Protein AF-A0AAW1LQE8-F1 (afdb_monomer_lite)

Organism: Popillia japonica (NCBI:txid7064)

Secondary structure (DSSP, 8-state):
-HHHHHHHHHTTSTTS-----HHHHHHHHHHHSPPPPPPP-TTSPPEEEEEEETTEEEEEEEETTEEEEEEEEEPPTTGGGS-S---------TTHHHHSS-GGGS-HHHHHHHHHHHHHHS-SSSSTT-HHHHHHH---TTHHHHHHHHHHH-HHHHHHS-----PPP-PPPPPSSTTSSEEEEEEEETTEEEEEEEETTT--EEEEEESSS-HHHHS--

Sequence (221 aa):
MSKITAPLRLLTRQDTNWHWVPEHDKALVKLTTAPVLSFFNSTKPIVIETDASKNGLGACLLQDGHPIAFASRSLNSTEQKYAQDTNINTDHKPLESIFKKDLASITPRLQRMRLLYIADTLSRAFLSDQKMRARNIFYWPGLSTDIELFIKKCKTCEKTARKNHKEKLLPHPIPQRPWERLGVDIFTYANISYLVVYDAYSNWLELLRLKDKSAETAIPI

Foldseek 3Di:
DQVLCVVVVQCVDPPDDRDDDVSVVVSVVVVVPDDDADADDPVFDWDKDWDDDLFWIKIFIDTPNGTHDIDIDTDDPVSSPPDPDDPPPPPPPDCPVLVPDQLVPDDLVSNVVVVVVCVVPVDDDPQPVPPPVCVVRHDDVCPSVVSVVVCVPDPSNVVVPPPDPPDPDDDDDQDDDWPPDWDWDWDADPNWIWIWIATSHPRDIDIDTFPDPDPCRVDPD

Structure (mmCIF, N/CA/C/O backbone):
data_AF-A0AAW1LQE8-F1
#
_entry.id   AF-A0AAW1LQE8-F1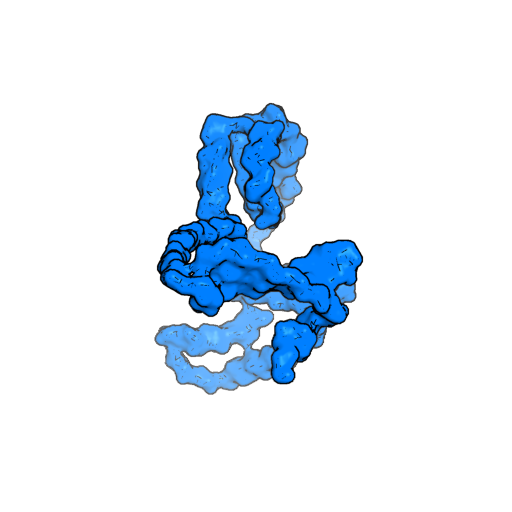
#
loop_
_atom_site.group_PDB
_atom_site.id
_atom_site.type_symbol
_atom_site.label_atom_id
_atom_site.label_alt_id
_atom_site.label_comp_id
_atom_site.label_asym_id
_atom_site.label_entity_id
_atom_site.label_seq_id
_atom_site.pdbx_PDB_ins_code
_atom_site.Cartn_x
_atom_site.Cartn_y
_atom_site.Cartn_z
_atom_site.occupancy
_atom_site.B_iso_or_equiv
_atom_site.auth_seq_id
_atom_site.auth_comp_id
_atom_site.auth_asym_id
_atom_site.auth_atom_id
_atom_site.pdbx_PDB_model_num
ATOM 1 N N . MET A 1 1 ? -33.800 0.934 0.972 1.00 56.38 1 MET A N 1
ATOM 2 C CA . MET A 1 1 ? -33.286 -0.262 0.259 1.00 56.38 1 MET A CA 1
ATOM 3 C C . MET A 1 1 ? -33.484 -1.584 1.005 1.00 56.38 1 MET A C 1
ATOM 5 O O . MET A 1 1 ? -34.105 -2.462 0.424 1.00 56.38 1 MET A O 1
ATOM 9 N N . SER A 1 2 ? -33.071 -1.742 2.275 1.00 59.62 2 SER A N 1
ATOM 10 C CA . SER A 1 2 ? -33.233 -3.008 3.039 1.00 59.62 2 SER A CA 1
ATOM 11 C C . SER A 1 2 ? -34.656 -3.609 2.988 1.00 59.62 2 SER A C 1
ATOM 13 O O . SER A 1 2 ? -34.810 -4.791 2.696 1.00 59.62 2 SER A O 1
ATOM 15 N N . LYS A 1 3 ? -35.712 -2.802 3.179 1.00 67.50 3 LYS A N 1
ATOM 16 C CA . LYS A 1 3 ? -37.113 -3.273 3.089 1.00 67.50 3 LYS A CA 1
ATOM 17 C C . LYS A 1 3 ? -37.528 -3.704 1.671 1.00 67.50 3 LYS A C 1
ATOM 19 O O . LYS A 1 3 ? -38.305 -4.634 1.533 1.00 67.50 3 LYS A O 1
ATOM 24 N N . ILE A 1 4 ? -36.991 -3.056 0.633 1.00 75.25 4 ILE A N 1
ATOM 25 C CA . ILE A 1 4 ? -37.321 -3.331 -0.778 1.00 75.25 4 ILE A CA 1
ATOM 26 C C . ILE A 1 4 ? -36.664 -4.637 -1.236 1.00 75.25 4 ILE A C 1
ATOM 28 O O . ILE A 1 4 ? -37.292 -5.430 -1.919 1.00 75.25 4 ILE A O 1
ATOM 32 N N . THR A 1 5 ? -35.424 -4.900 -0.814 1.00 78.88 5 THR A N 1
ATOM 33 C CA . THR A 1 5 ? -34.686 -6.120 -1.183 1.00 78.88 5 THR A CA 1
ATOM 34 C C . THR A 1 5 ? -34.994 -7.320 -0.285 1.00 78.88 5 THR A C 1
ATOM 36 O O . THR A 1 5 ? -34.455 -8.400 -0.508 1.00 78.88 5 THR A O 1
ATOM 39 N N . ALA A 1 6 ? -35.816 -7.151 0.756 1.00 81.31 6 ALA A N 1
ATOM 40 C CA . ALA A 1 6 ? -36.193 -8.216 1.686 1.00 81.31 6 ALA A CA 1
ATOM 41 C C . ALA A 1 6 ? -36.780 -9.471 1.013 1.00 81.31 6 ALA A C 1
ATOM 43 O O . ALA A 1 6 ? -36.247 -10.545 1.291 1.00 81.31 6 ALA A O 1
ATOM 44 N N . PRO A 1 7 ? -37.780 -9.374 0.113 1.00 82.12 7 PRO A N 1
ATOM 45 C CA . PRO A 1 7 ? -38.341 -10.552 -0.551 1.00 82.12 7 PRO A CA 1
ATOM 46 C C . PRO A 1 7 ? -37.302 -11.287 -1.415 1.00 82.12 7 PRO A C 1
ATOM 48 O O . PRO A 1 7 ? -37.167 -12.501 -1.324 1.00 82.12 7 PRO A O 1
ATOM 51 N N . LEU A 1 8 ? -36.450 -10.560 -2.147 1.00 83.44 8 LEU A N 1
ATOM 52 C CA . LEU A 1 8 ? -35.394 -11.164 -2.975 1.00 83.44 8 LEU A CA 1
ATOM 53 C C . LEU A 1 8 ? -34.331 -11.906 -2.144 1.00 83.44 8 LEU A C 1
ATOM 55 O O . LEU A 1 8 ? -33.823 -12.940 -2.562 1.00 83.44 8 LEU A O 1
ATOM 59 N N . ARG A 1 9 ? -34.011 -11.411 -0.942 1.00 80.75 9 ARG A N 1
ATOM 60 C CA . ARG A 1 9 ? -33.060 -12.063 -0.022 1.00 80.75 9 ARG A CA 1
AT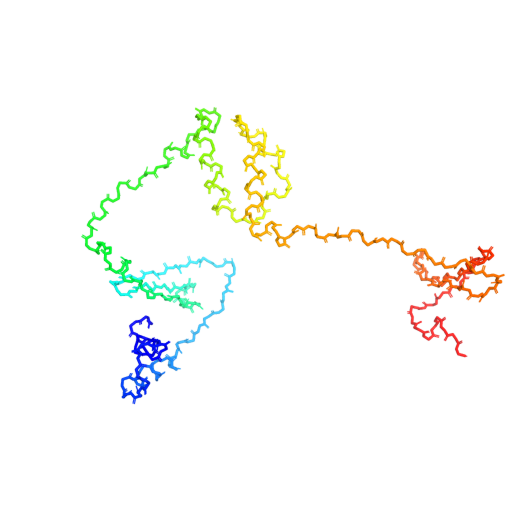OM 61 C C . ARG A 1 9 ? -33.634 -13.304 0.662 1.00 80.75 9 ARG A C 1
ATOM 63 O O . ARG A 1 9 ? -32.869 -14.121 1.170 1.00 80.75 9 ARG A O 1
ATOM 70 N N . LEU A 1 10 ? -34.959 -13.446 0.715 1.00 81.50 10 LEU A N 1
ATOM 71 C CA . LEU A 1 10 ? -35.597 -14.663 1.221 1.00 81.50 10 LEU A CA 1
ATOM 72 C C . LEU A 1 10 ? -35.439 -15.821 0.231 1.00 81.50 10 LEU A C 1
ATOM 74 O O . LEU A 1 10 ? -35.268 -16.952 0.673 1.00 81.50 10 LEU A O 1
ATOM 78 N N . LEU A 1 11 ? -35.395 -15.541 -1.076 1.00 83.88 11 LEU A N 1
ATOM 79 C CA . LEU A 1 11 ? -35.170 -16.547 -2.123 1.00 83.88 11 LEU A CA 1
ATOM 80 C C . LEU A 1 11 ? -33.741 -17.110 -2.156 1.00 83.88 11 LEU A C 1
ATOM 82 O O . LEU A 1 11 ? -33.513 -18.147 -2.767 1.00 83.88 11 LEU A O 1
ATOM 86 N N . THR A 1 12 ? -32.768 -16.440 -1.529 1.00 81.44 12 THR A N 1
ATOM 87 C CA . THR A 1 12 ? -31.365 -16.896 -1.488 1.00 81.44 12 THR A CA 1
ATOM 88 C C . THR A 1 12 ? -31.049 -17.793 -0.291 1.00 81.44 12 THR A C 1
ATOM 90 O O . THR A 1 12 ? -29.891 -18.165 -0.098 1.00 81.44 12 THR A O 1
ATOM 93 N N . ARG A 1 13 ? -32.030 -18.084 0.569 1.00 83.25 13 ARG A N 1
ATOM 94 C CA . ARG A 1 13 ? -31.813 -18.955 1.726 1.00 83.25 13 ARG A CA 1
ATOM 95 C C . ARG A 1 13 ? -31.974 -20.423 1.327 1.00 83.25 13 ARG A C 1
ATOM 97 O O . ARG A 1 13 ? -32.704 -20.745 0.402 1.00 83.25 13 ARG A O 1
ATOM 104 N N . GLN A 1 14 ? -31.262 -21.313 2.015 1.00 76.50 14 GLN A N 1
ATOM 105 C CA . GLN A 1 14 ? -31.309 -22.755 1.732 1.00 76.50 14 GLN A CA 1
ATOM 106 C C . GLN A 1 14 ? -32.590 -23.426 2.256 1.00 76.50 14 GLN A C 1
ATOM 108 O O . GLN A 1 14 ? -32.914 -24.530 1.835 1.00 76.50 14 GLN A O 1
ATOM 113 N N . ASP A 1 15 ? -33.300 -22.773 3.177 1.00 81.69 15 ASP A N 1
ATOM 114 C CA . ASP A 1 15 ? -34.512 -23.257 3.845 1.00 81.69 15 ASP A CA 1
ATOM 115 C C . ASP A 1 15 ? -35.812 -22.846 3.131 1.00 81.69 15 ASP A C 1
ATOM 117 O O . ASP A 1 15 ? -36.902 -23.184 3.593 1.00 81.69 15 ASP A O 1
ATOM 121 N N . THR A 1 16 ? -35.724 -22.123 2.012 1.00 78.75 16 THR A N 1
ATOM 122 C CA . THR A 1 16 ? -36.882 -21.609 1.277 1.00 78.75 16 THR A CA 1
ATOM 123 C C . THR A 1 16 ? -37.037 -22.283 -0.083 1.00 78.75 16 THR A C 1
ATOM 125 O O . THR A 1 16 ? -36.125 -22.309 -0.907 1.00 78.75 16 THR A O 1
ATOM 128 N N . ASN A 1 17 ? -38.242 -22.794 -0.355 1.00 80.62 17 ASN A N 1
ATOM 129 C CA . ASN A 1 17 ? -38.595 -23.257 -1.694 1.00 80.62 17 ASN A CA 1
ATOM 130 C C . ASN A 1 17 ? -38.606 -22.065 -2.652 1.00 80.62 17 ASN A C 1
ATOM 132 O O . ASN A 1 17 ? -39.291 -21.065 -2.412 1.00 80.62 17 ASN A O 1
ATOM 136 N N . TRP A 1 18 ? -37.854 -22.180 -3.743 1.00 83.81 18 TRP A N 1
ATOM 137 C CA . TRP A 1 18 ? -37.759 -21.129 -4.744 1.00 83.81 18 TRP A CA 1
ATOM 138 C C . TRP A 1 18 ? -39.098 -20.987 -5.478 1.00 83.81 18 TRP A C 1
ATOM 140 O O . TRP A 1 18 ? -39.513 -21.878 -6.216 1.00 83.81 18 TRP A O 1
ATOM 150 N N . HIS A 1 19 ? -39.794 -19.875 -5.243 1.00 87.56 19 HIS A N 1
ATOM 151 C CA . HIS A 1 19 ? -41.068 -19.560 -5.882 1.00 87.56 19 HIS A CA 1
ATOM 152 C C . HIS A 1 19 ? -41.146 -18.053 -6.148 1.00 87.56 19 HIS A C 1
ATOM 154 O O . HIS A 1 19 ? -41.009 -17.226 -5.244 1.00 87.56 19 HIS A O 1
ATOM 160 N N . TRP A 1 20 ? -41.344 -17.674 -7.408 1.00 86.88 20 TRP A N 1
ATOM 161 C CA . TRP A 1 20 ? -41.372 -16.270 -7.804 1.00 86.88 20 TRP A CA 1
ATOM 162 C C . TRP A 1 20 ? -42.797 -15.708 -7.726 1.00 86.88 20 TRP A C 1
ATOM 164 O O . TRP A 1 20 ? -43.621 -15.963 -8.599 1.00 86.88 20 TRP A O 1
ATOM 174 N N . VAL A 1 21 ? -43.105 -14.959 -6.662 1.00 90.50 21 VAL A N 1
ATOM 175 C CA . VAL A 1 21 ? -44.377 -14.218 -6.516 1.00 90.50 21 VAL A CA 1
ATOM 176 C C . VAL A 1 21 ? -44.315 -12.778 -7.062 1.00 90.50 21 VAL A C 1
ATOM 178 O O . VAL A 1 21 ? -43.226 -12.202 -7.097 1.00 90.50 21 VAL A O 1
ATOM 181 N N . PRO A 1 22 ? -45.465 -12.141 -7.381 1.00 89.12 22 PRO A N 1
ATOM 182 C CA . PRO A 1 22 ? -45.526 -10.769 -7.914 1.00 89.12 22 PRO A CA 1
ATOM 183 C C . PRO A 1 22 ? -44.880 -9.682 -7.033 1.00 89.12 22 PRO A C 1
ATOM 185 O O . PRO A 1 22 ? -44.527 -8.602 -7.510 1.00 89.12 22 PRO A O 1
ATOM 188 N N . GLU A 1 23 ? -44.697 -9.938 -5.733 1.00 85.19 23 GLU A N 1
ATOM 189 C CA . GLU A 1 23 ? -43.967 -9.024 -4.844 1.00 85.19 23 GLU A CA 1
ATOM 190 C C . GLU A 1 23 ? -42.484 -8.887 -5.224 1.00 85.19 23 GLU A C 1
ATOM 192 O O . GLU A 1 23 ? -41.900 -7.812 -5.046 1.00 85.19 23 GLU A O 1
ATOM 197 N N . HIS A 1 24 ? -41.882 -9.940 -5.789 1.00 86.56 24 HIS A N 1
ATOM 198 C CA . HIS A 1 24 ? -40.501 -9.919 -6.269 1.00 86.56 24 HIS A CA 1
ATOM 199 C C . HIS A 1 24 ? -40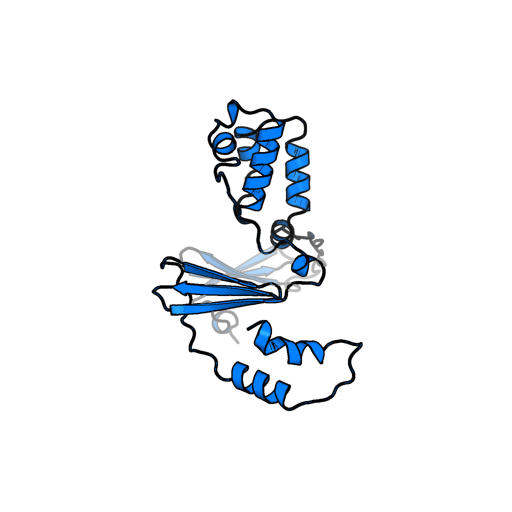.351 -9.029 -7.503 1.00 86.56 24 HIS A C 1
ATOM 201 O O . HIS A 1 24 ? -39.406 -8.242 -7.556 1.00 86.56 24 HIS A O 1
ATOM 207 N N . ASP A 1 25 ? -41.312 -9.062 -8.433 1.00 84.00 25 ASP A N 1
ATOM 208 C CA . ASP A 1 25 ? -41.320 -8.177 -9.606 1.00 84.00 25 ASP A CA 1
ATOM 209 C C . ASP A 1 25 ? -41.395 -6.710 -9.183 1.00 84.00 25 ASP A C 1
ATOM 211 O O . ASP A 1 25 ? -40.616 -5.868 -9.633 1.00 84.00 25 ASP A O 1
ATOM 215 N N . LYS A 1 26 ? -42.269 -6.402 -8.220 1.00 84.75 26 LYS A N 1
ATOM 216 C CA . LYS A 1 26 ? -42.402 -5.049 -7.665 1.00 84.75 26 LYS A CA 1
ATOM 217 C C . LYS A 1 26 ? -41.118 -4.569 -6.980 1.00 84.75 26 LYS A C 1
ATOM 219 O O . LYS A 1 26 ? -40.795 -3.380 -7.044 1.00 84.75 26 LYS A O 1
ATOM 224 N N . ALA A 1 27 ? -40.396 -5.466 -6.308 1.00 80.75 27 ALA A N 1
ATOM 225 C CA . ALA A 1 27 ? -39.105 -5.163 -5.697 1.00 80.75 27 ALA A CA 1
ATOM 226 C C . ALA A 1 27 ? -38.008 -4.929 -6.749 1.00 80.75 27 ALA A C 1
ATOM 228 O O . ALA A 1 27 ? -37.218 -3.995 -6.603 1.00 80.75 27 ALA A O 1
ATOM 229 N N . LEU A 1 28 ? -37.987 -5.737 -7.812 1.00 80.50 28 LEU A N 1
ATOM 230 C CA . LEU A 1 28 ? -37.002 -5.671 -8.891 1.00 80.50 28 LEU A CA 1
ATOM 231 C C . LEU A 1 28 ? -37.159 -4.394 -9.726 1.00 80.50 28 LEU A C 1
ATOM 233 O O . LEU A 1 28 ? -36.182 -3.679 -9.937 1.00 80.50 28 LEU A O 1
ATOM 237 N N . VAL A 1 29 ? -38.389 -4.026 -10.093 1.00 81.25 29 VAL A N 1
ATOM 238 C CA . VAL A 1 29 ? -38.665 -2.776 -10.827 1.00 81.25 29 VAL A CA 1
ATOM 239 C C . VAL A 1 29 ? -38.208 -1.546 -10.031 1.00 81.25 29 VAL A C 1
ATOM 241 O O . VAL A 1 29 ? -37.582 -0.636 -10.574 1.00 81.25 29 VAL A O 1
ATOM 244 N N . LYS A 1 30 ? -38.427 -1.532 -8.711 1.00 77.06 30 LYS A N 1
ATOM 245 C CA . LYS A 1 30 ? -37.956 -0.437 -7.843 1.00 77.06 30 LYS A CA 1
ATOM 246 C C . LYS A 1 30 ? -36.432 -0.355 -7.716 1.00 77.06 30 LYS A C 1
ATOM 248 O O . LYS A 1 30 ? -35.921 0.714 -7.398 1.00 77.06 30 LYS A O 1
ATOM 253 N N . LEU A 1 31 ? -35.712 -1.458 -7.927 1.00 71.81 31 LEU A N 1
ATOM 254 C CA . LEU A 1 31 ? -34.245 -1.465 -7.966 1.00 71.81 31 LEU A CA 1
ATOM 255 C C . LEU A 1 31 ? -33.710 -0.889 -9.279 1.00 71.81 31 LEU A C 1
ATOM 257 O O . LEU A 1 31 ? -32.649 -0.271 -9.273 1.00 71.81 31 LEU A O 1
ATOM 261 N N . THR A 1 32 ? -34.443 -1.062 -10.381 1.00 71.62 32 THR A N 1
ATOM 262 C CA . THR A 1 32 ? -34.038 -0.551 -11.699 1.00 71.62 32 THR A CA 1
ATOM 263 C C . THR A 1 32 ? -34.227 0.960 -11.859 1.00 71.62 32 THR A C 1
ATOM 265 O O . THR A 1 32 ? -33.512 1.583 -12.636 1.00 71.62 32 THR A O 1
ATOM 268 N N . THR A 1 33 ? -35.120 1.585 -11.087 1.00 68.50 33 THR A N 1
ATOM 269 C CA . THR A 1 33 ? -35.334 3.044 -11.072 1.00 68.50 33 THR A CA 1
ATOM 270 C C . THR A 1 33 ? -34.406 3.742 -10.071 1.00 68.50 33 THR A C 1
ATOM 272 O O . THR A 1 33 ? -34.869 4.339 -9.096 1.00 68.50 33 THR A O 1
ATOM 275 N N . ALA A 1 34 ? -33.091 3.616 -10.252 1.00 67.62 34 ALA A N 1
ATOM 276 C CA . ALA A 1 34 ? -32.112 4.272 -9.386 1.00 67.62 34 ALA A CA 1
ATOM 277 C C . ALA A 1 34 ? -31.907 5.750 -9.790 1.00 67.62 34 ALA A C 1
ATOM 279 O O . ALA A 1 34 ? -31.819 6.042 -10.984 1.00 67.62 34 ALA A O 1
ATOM 280 N N . PRO A 1 35 ? -31.817 6.692 -8.831 1.00 70.12 35 PRO A N 1
ATOM 281 C CA . PRO A 1 35 ? -31.470 8.079 -9.128 1.00 70.12 35 PRO A CA 1
ATOM 282 C C . PRO A 1 35 ? -30.019 8.188 -9.619 1.00 70.12 35 PRO A C 1
ATOM 284 O O . PRO A 1 35 ? -29.168 7.367 -9.271 1.00 70.12 35 PRO A O 1
ATOM 287 N N . VAL A 1 36 ? -29.731 9.224 -10.410 1.00 73.69 36 VAL A N 1
ATOM 288 C CA . VAL A 1 36 ? -28.377 9.496 -10.911 1.00 73.69 36 VAL A CA 1
ATOM 289 C C . VAL A 1 36 ? -27.473 9.891 -9.741 1.00 73.69 36 VAL A C 1
ATOM 291 O O . VAL A 1 36 ? -27.767 10.844 -9.021 1.00 73.69 36 VAL A O 1
ATOM 294 N N . LEU A 1 37 ? -26.382 9.147 -9.556 1.00 83.12 37 LEU A N 1
ATOM 295 C CA . LEU A 1 37 ? -25.357 9.435 -8.554 1.00 83.12 37 LEU A CA 1
ATOM 296 C C . LEU A 1 37 ? -24.331 10.428 -9.106 1.00 83.12 37 LEU A C 1
ATOM 298 O O . LEU A 1 37 ? -23.971 10.368 -10.283 1.00 83.12 37 LEU A O 1
ATOM 302 N N . SER A 1 38 ? -23.832 11.315 -8.248 1.00 81.12 38 SER A N 1
ATOM 303 C CA . SER A 1 38 ? -22.714 12.206 -8.571 1.00 81.12 38 SER A CA 1
ATOM 304 C C . SER A 1 38 ? -21.361 11.566 -8.230 1.00 81.12 38 SER A C 1
ATOM 306 O O . SER A 1 38 ? -21.258 10.679 -7.382 1.00 81.12 38 SER A O 1
ATOM 308 N N . PHE A 1 39 ? -20.292 12.006 -8.903 1.00 85.94 39 PHE A N 1
ATOM 309 C CA . PHE A 1 39 ? -18.936 11.536 -8.615 1.00 85.94 39 PHE A CA 1
ATOM 310 C C . PHE A 1 39 ? -18.399 12.129 -7.309 1.00 85.94 39 PHE A C 1
ATOM 312 O O . PHE A 1 39 ? -18.574 13.315 -7.028 1.00 85.94 39 PHE A O 1
ATOM 319 N N . PHE A 1 40 ? -17.686 11.304 -6.543 1.00 87.25 40 PHE A N 1
ATOM 320 C CA . PHE A 1 40 ? -17.015 11.723 -5.318 1.00 87.25 40 PHE A CA 1
ATOM 321 C C . PHE A 1 40 ? -15.872 12.704 -5.608 1.00 87.25 40 PHE A C 1
ATOM 323 O O . PHE A 1 40 ? -15.011 12.429 -6.444 1.00 87.25 40 PHE A O 1
ATOM 330 N N . ASN A 1 41 ? -15.821 13.813 -4.867 1.00 83.00 41 ASN A N 1
ATOM 331 C CA . ASN A 1 41 ? -14.738 14.789 -4.945 1.00 83.00 41 ASN A CA 1
ATOM 332 C C . ASN A 1 41 ? -14.059 14.968 -3.579 1.00 83.00 41 ASN A C 1
ATOM 334 O O . ASN A 1 41 ? -14.695 15.373 -2.610 1.00 83.00 41 ASN A O 1
ATOM 338 N N . SER A 1 42 ? -12.751 14.720 -3.499 1.00 85.31 42 SER A N 1
ATOM 339 C CA . SER A 1 42 ? -11.990 14.778 -2.245 1.00 85.31 42 SER A CA 1
ATOM 340 C C . SER A 1 42 ? -11.839 16.179 -1.647 1.00 85.31 42 SER A C 1
ATOM 342 O O . SER A 1 42 ? -11.456 16.289 -0.486 1.00 85.31 42 SER A O 1
ATOM 344 N N . THR A 1 43 ? -12.090 17.247 -2.410 1.00 87.12 43 THR A N 1
ATOM 345 C CA . THR A 1 43 ? -11.951 18.631 -1.919 1.00 87.12 43 THR A CA 1
ATOM 346 C C . THR A 1 43 ? -13.221 19.183 -1.279 1.00 87.12 43 THR A C 1
ATOM 348 O O . THR A 1 43 ? -13.171 20.228 -0.634 1.00 87.12 43 THR A O 1
ATOM 351 N N . LYS A 1 44 ? -14.358 18.500 -1.443 1.00 83.12 44 LYS A N 1
ATOM 352 C CA . LYS A 1 44 ? -15.664 18.971 -0.973 1.00 83.12 44 LYS A CA 1
ATOM 353 C C . LYS A 1 44 ? -16.038 18.355 0.379 1.00 83.12 44 LYS A C 1
ATOM 355 O O . LYS A 1 44 ? -15.715 17.189 0.624 1.00 83.12 44 LYS A O 1
ATOM 360 N N . PRO A 1 45 ? -16.748 19.096 1.250 1.00 81.81 45 PRO A N 1
ATOM 361 C CA . PRO A 1 45 ? -17.211 18.568 2.527 1.00 81.81 45 PRO A CA 1
ATOM 362 C C . PRO A 1 45 ? -18.181 17.405 2.312 1.00 81.81 45 PRO A C 1
ATOM 364 O O . PRO A 1 45 ? -18.975 17.399 1.374 1.00 81.81 45 PRO A O 1
ATOM 367 N N . ILE A 1 46 ? -18.099 16.414 3.194 1.00 87.88 46 ILE A N 1
ATOM 368 C CA . ILE A 1 46 ? -18.901 15.194 3.141 1.00 87.88 46 ILE A CA 1
ATOM 369 C C . ILE A 1 46 ? -20.037 15.302 4.158 1.00 87.88 46 ILE A C 1
ATOM 371 O O . ILE A 1 46 ? -19.784 15.564 5.333 1.00 87.88 46 ILE A O 1
ATOM 375 N N . VAL A 1 47 ? -21.268 15.038 3.721 1.00 86.62 47 VAL A N 1
ATOM 376 C CA . VAL A 1 47 ? -22.442 14.908 4.592 1.00 86.62 47 VAL A CA 1
ATOM 377 C C . VAL A 1 47 ? -22.912 13.457 4.555 1.00 86.62 47 VAL A C 1
ATOM 379 O O . VAL A 1 47 ? -23.040 12.868 3.484 1.00 86.62 47 VAL A O 1
ATOM 382 N N . ILE A 1 48 ? -23.143 12.857 5.722 1.00 87.62 48 ILE A N 1
ATOM 383 C CA . ILE A 1 48 ? -23.681 11.498 5.831 1.00 87.62 48 ILE A CA 1
ATOM 384 C C . ILE A 1 48 ? -25.010 11.580 6.568 1.00 87.62 48 ILE A C 1
ATOM 386 O O . ILE A 1 48 ? -25.046 11.928 7.745 1.00 87.62 48 ILE A O 1
ATOM 390 N N . GLU A 1 49 ? -26.087 11.224 5.880 1.00 87.81 49 GLU A N 1
ATOM 391 C CA . GLU A 1 49 ? -27.410 11.079 6.480 1.00 87.81 49 GLU A CA 1
ATOM 392 C C . GLU A 1 49 ? -27.650 9.607 6.785 1.00 87.81 49 GLU A C 1
ATOM 394 O O . GLU A 1 49 ? -27.537 8.760 5.899 1.00 87.81 49 GLU A O 1
ATOM 399 N N . THR A 1 50 ? -27.965 9.281 8.036 1.00 84.38 50 THR A N 1
ATOM 400 C CA . THR A 1 50 ? -28.218 7.899 8.456 1.00 84.38 50 THR A CA 1
ATOM 401 C C . THR A 1 50 ? -29.632 7.748 8.984 1.00 84.38 50 THR A C 1
ATOM 403 O O . THR A 1 50 ? -30.059 8.537 9.821 1.00 84.38 50 THR A O 1
ATOM 406 N N . ASP A 1 51 ? -30.314 6.693 8.549 1.00 83.19 51 ASP A N 1
ATOM 407 C CA . ASP A 1 51 ? -31.605 6.262 9.082 1.00 83.19 51 ASP A CA 1
ATOM 408 C C . ASP A 1 51 ? -31.485 4.831 9.622 1.00 83.19 51 ASP A C 1
ATOM 410 O O . ASP A 1 51 ? -30.826 3.967 9.031 1.00 83.19 51 ASP A O 1
ATOM 414 N N . ALA A 1 52 ? -32.120 4.569 10.757 1.00 79.94 52 ALA A N 1
ATOM 415 C CA . ALA A 1 52 ? -32.107 3.276 11.416 1.00 79.94 52 ALA A CA 1
ATOM 416 C C . ALA A 1 52 ? -33.537 2.832 11.712 1.00 79.94 52 ALA A C 1
ATOM 418 O O . ALA A 1 52 ? -34.356 3.568 12.247 1.00 79.94 52 ALA A O 1
ATOM 419 N N . SER A 1 53 ? -33.824 1.577 11.391 1.00 82.69 53 SER A N 1
ATOM 420 C CA . SER A 1 53 ? -35.084 0.928 11.725 1.00 82.69 53 SER A CA 1
ATOM 421 C C . SER A 1 53 ? -34.811 -0.405 12.400 1.00 82.69 53 SER A C 1
ATOM 423 O O . SER A 1 53 ? -33.753 -1.007 12.192 1.00 82.69 53 SER A O 1
ATOM 425 N N . LYS A 1 54 ? -35.824 -0.941 13.088 1.00 78.44 54 LYS A N 1
ATOM 426 C CA . LYS A 1 54 ? -35.778 -2.272 13.710 1.00 78.44 54 LYS A CA 1
ATOM 427 C C . LYS A 1 54 ? -35.228 -3.364 12.787 1.00 78.44 54 LYS A C 1
ATOM 429 O O . LYS A 1 54 ? -34.604 -4.297 13.263 1.00 78.44 54 LYS A O 1
ATOM 434 N N . ASN A 1 55 ? -35.427 -3.243 11.473 1.00 77.44 55 ASN A N 1
ATOM 435 C CA . ASN A 1 55 ? -35.086 -4.284 10.501 1.00 77.44 55 ASN A CA 1
ATOM 436 C C . ASN A 1 55 ? -33.809 -3.979 9.695 1.00 77.44 55 ASN A C 1
ATOM 438 O O . ASN A 1 55 ? -33.357 -4.809 8.900 1.00 77.44 55 ASN A O 1
ATOM 442 N N . GLY A 1 56 ? -33.231 -2.785 9.818 1.00 82.00 56 GLY A N 1
ATOM 443 C CA . GLY A 1 56 ? -32.128 -2.385 8.954 1.00 82.00 56 GLY A CA 1
ATOM 444 C C . GLY A 1 56 ? -31.677 -0.948 9.127 1.00 82.00 56 GLY A C 1
ATOM 445 O O . GLY A 1 56 ? -32.456 -0.083 9.516 1.00 82.00 56 GLY A O 1
ATOM 446 N N . LEU A 1 57 ? -30.424 -0.729 8.749 1.00 85.88 57 LEU A N 1
ATOM 447 C CA . LEU A 1 57 ? -29.736 0.551 8.705 1.00 85.88 57 LEU A CA 1
ATOM 448 C C . LEU A 1 57 ? -29.638 1.029 7.253 1.00 85.88 57 LEU A C 1
ATOM 450 O O . LEU A 1 57 ? -29.446 0.227 6.328 1.00 85.88 57 LEU A O 1
ATOM 454 N N . GLY A 1 58 ? -29.744 2.333 7.060 1.00 83.62 58 GLY A N 1
ATOM 455 C CA . GLY A 1 58 ? -29.509 3.031 5.807 1.00 83.62 58 GLY A CA 1
ATOM 456 C C . GLY A 1 58 ? -28.586 4.220 6.037 1.00 83.62 58 GLY A C 1
ATOM 457 O O . GLY A 1 58 ? -28.635 4.862 7.080 1.00 83.62 58 GLY A O 1
ATOM 458 N N . ALA A 1 59 ? -27.740 4.506 5.059 1.00 86.12 59 ALA A N 1
ATOM 459 C CA . ALA A 1 59 ? -26.946 5.717 5.014 1.00 86.12 59 ALA A CA 1
ATOM 460 C C . ALA A 1 59 ? -26.902 6.255 3.582 1.00 86.12 59 ALA A C 1
ATOM 462 O O . ALA A 1 59 ? -26.816 5.485 2.621 1.00 86.12 59 ALA A O 1
ATOM 463 N N . CYS A 1 60 ? -26.948 7.572 3.451 1.00 85.56 60 CYS A N 1
ATOM 464 C CA . CYS A 1 60 ? -26.751 8.295 2.211 1.00 85.56 60 CYS A CA 1
ATOM 465 C C . CYS A 1 60 ? -25.533 9.204 2.366 1.00 85.56 60 CYS A C 1
ATOM 467 O O . CYS A 1 60 ? -25.455 9.999 3.300 1.00 85.56 60 CYS A O 1
ATOM 469 N N . LEU A 1 61 ? -24.573 9.058 1.459 1.00 87.69 61 LEU A N 1
ATOM 470 C CA . LEU A 1 61 ? -23.422 9.936 1.328 1.00 87.69 61 LEU A CA 1
ATOM 471 C C . LEU A 1 61 ? -23.789 11.066 0.369 1.00 87.69 61 LEU A C 1
ATOM 473 O O . LEU A 1 61 ? -24.058 10.792 -0.801 1.00 87.69 61 LEU A O 1
ATOM 477 N N . LEU A 1 62 ? -23.760 12.308 0.844 1.00 85.38 62 LEU A N 1
ATOM 478 C CA . LEU A 1 62 ? -24.047 13.498 0.052 1.00 85.38 62 LEU A CA 1
ATOM 479 C C . LEU A 1 62 ? -22.830 14.432 -0.026 1.00 85.38 62 LEU A C 1
ATOM 481 O O . LEU A 1 62 ? -22.093 14.600 0.948 1.00 85.38 62 LEU A O 1
ATOM 485 N N . GLN A 1 63 ? -22.652 15.086 -1.175 1.00 89.25 63 GLN A N 1
ATOM 486 C CA . GLN A 1 63 ? -21.840 16.304 -1.312 1.00 89.25 63 GLN A CA 1
ATOM 487 C C . GLN A 1 63 ? -22.667 17.360 -2.041 1.00 89.25 63 GLN A C 1
ATOM 489 O O . GLN A 1 63 ? -23.340 17.044 -3.020 1.00 89.25 63 GLN A O 1
ATOM 494 N N . ASP A 1 64 ? -22.641 18.604 -1.555 1.00 86.50 64 ASP A N 1
ATOM 495 C CA . ASP A 1 64 ? -23.431 19.725 -2.093 1.00 86.50 64 ASP A CA 1
ATOM 496 C C . ASP A 1 64 ? -24.924 19.381 -2.289 1.00 86.50 64 ASP A C 1
ATOM 498 O O . ASP A 1 64 ? -25.532 19.718 -3.304 1.00 86.50 64 ASP A O 1
ATOM 502 N N . GLY A 1 65 ? -25.502 18.623 -1.351 1.00 83.00 65 GLY A N 1
ATOM 503 C CA . GLY A 1 65 ? -26.899 18.175 -1.408 1.00 83.00 65 GLY A CA 1
ATOM 504 C C . GLY A 1 65 ? -27.199 17.067 -2.428 1.00 83.00 65 GLY A C 1
ATOM 505 O O . GLY A 1 65 ? -28.355 16.678 -2.562 1.00 83.00 65 GLY A O 1
ATOM 506 N N . HIS A 1 66 ? -26.190 16.531 -3.125 1.00 85.19 66 HIS A N 1
ATOM 507 C CA . HIS A 1 66 ? -26.358 15.473 -4.125 1.00 85.19 66 HIS A CA 1
ATOM 508 C C . HIS A 1 66 ? -25.867 14.112 -3.610 1.00 85.19 66 HIS A C 1
ATOM 510 O O . HIS A 1 66 ? -24.770 14.042 -3.047 1.00 85.19 66 HIS A O 1
ATOM 516 N N . PRO A 1 67 ? -26.625 13.020 -3.828 1.00 86.06 67 PRO A N 1
ATOM 517 C CA . PRO A 1 67 ? -26.243 11.685 -3.385 1.00 86.06 67 PRO A CA 1
ATOM 518 C C . PRO A 1 67 ? -25.124 11.096 -4.256 1.00 86.06 67 PRO A C 1
ATOM 520 O O . PRO A 1 67 ? -25.248 10.974 -5.474 1.00 86.06 67 PRO A O 1
ATOM 523 N N . ILE A 1 68 ? -24.047 10.669 -3.605 1.00 87.38 68 ILE A N 1
ATOM 524 C CA . ILE A 1 68 ? -22.893 10.005 -4.229 1.00 87.38 68 ILE A CA 1
ATOM 525 C C . ILE A 1 68 ? -22.985 8.499 -4.065 1.00 87.38 68 ILE A C 1
ATOM 527 O O . ILE A 1 68 ? -22.658 7.738 -4.971 1.00 87.38 68 ILE A O 1
ATOM 531 N N . ALA A 1 69 ? -23.404 8.052 -2.883 1.00 85.56 69 ALA A N 1
ATOM 532 C CA . ALA A 1 69 ? -23.499 6.638 -2.577 1.00 85.56 69 ALA A CA 1
ATOM 533 C C . ALA A 1 69 ? -24.586 6.377 -1.541 1.00 85.56 69 ALA A C 1
ATOM 535 O O . ALA A 1 69 ? -24.752 7.125 -0.580 1.00 85.56 69 ALA A O 1
ATOM 536 N N . PHE A 1 70 ? -25.274 5.253 -1.702 1.00 84.12 70 PHE A N 1
ATOM 537 C CA . PHE A 1 70 ? -26.178 4.720 -0.695 1.00 84.12 70 PHE A CA 1
ATOM 538 C C . PHE A 1 70 ? -25.566 3.457 -0.099 1.00 84.12 70 PHE A C 1
ATOM 540 O O . PHE A 1 70 ? -25.145 2.556 -0.824 1.00 84.12 70 PHE A O 1
ATOM 547 N N . ALA A 1 71 ? -25.565 3.360 1.223 1.00 81.75 71 ALA A N 1
ATOM 548 C CA . ALA A 1 71 ? -25.249 2.137 1.939 1.00 81.75 71 ALA A CA 1
ATOM 549 C C . ALA A 1 71 ? -26.500 1.667 2.680 1.00 81.75 71 ALA A C 1
ATOM 551 O O . ALA A 1 71 ? -27.238 2.455 3.263 1.00 81.75 71 ALA A O 1
ATOM 552 N N . SER A 1 72 ? -26.777 0.367 2.666 1.00 85.19 72 SER A N 1
ATOM 553 C CA . SER A 1 72 ? -27.838 -0.181 3.508 1.00 85.19 72 SER A CA 1
ATOM 554 C C . SER A 1 72 ? -27.495 -1.587 3.955 1.00 85.19 72 SER A C 1
ATOM 556 O O . SER A 1 72 ? -26.921 -2.359 3.187 1.00 85.19 72 SER A O 1
ATOM 558 N N . ARG A 1 73 ? -27.851 -1.918 5.195 1.00 84.38 73 ARG A N 1
ATOM 559 C CA . ARG A 1 73 ? -27.606 -3.232 5.787 1.00 84.38 73 ARG A CA 1
ATOM 560 C C . ARG A 1 73 ? -28.839 -3.687 6.549 1.00 84.38 73 ARG A C 1
ATOM 562 O O . ARG A 1 73 ? -29.406 -2.927 7.327 1.00 84.38 73 ARG A O 1
ATOM 569 N N . SER A 1 74 ? -29.263 -4.927 6.344 1.00 84.31 74 SER A N 1
ATOM 570 C CA . SER A 1 74 ? -30.284 -5.529 7.204 1.00 84.31 74 SER A CA 1
ATOM 571 C C . SER A 1 74 ? -29.661 -5.967 8.523 1.00 84.31 74 SER A C 1
ATOM 573 O O . SER A 1 74 ? -28.551 -6.498 8.530 1.00 84.31 74 SER A O 1
ATOM 575 N N . LEU A 1 75 ? -30.375 -5.740 9.622 1.00 82.31 75 LEU A N 1
ATOM 576 C CA . LEU A 1 75 ? -29.934 -6.176 10.944 1.00 82.31 75 LEU A CA 1
ATOM 577 C C . LEU A 1 75 ? -30.146 -7.684 11.104 1.00 82.31 75 LEU A C 1
ATOM 579 O O . LEU A 1 75 ? -31.130 -8.235 10.596 1.00 82.31 75 LEU A O 1
ATOM 583 N N . ASN A 1 76 ? -29.238 -8.353 11.811 1.00 80.62 76 ASN A N 1
ATOM 584 C CA . ASN A 1 76 ? -29.383 -9.773 12.141 1.00 80.62 76 ASN A CA 1
ATOM 585 C C . ASN A 1 76 ? -30.391 -9.993 13.291 1.00 80.62 76 ASN A C 1
ATOM 587 O O . ASN A 1 76 ? -30.772 -9.055 13.986 1.00 80.62 76 ASN A O 1
ATOM 591 N N . SER A 1 77 ? -30.824 -11.236 13.523 1.00 79.69 77 SER A N 1
ATOM 592 C CA . SER A 1 77 ? -31.833 -11.570 14.548 1.00 79.69 77 SER A CA 1
ATOM 593 C C . SER A 1 77 ? -31.453 -11.161 15.975 1.00 79.69 77 SER A C 1
ATOM 595 O O . SER A 1 77 ? -32.334 -11.030 16.822 1.00 79.69 77 SER A O 1
ATOM 597 N N . THR A 1 78 ? -30.162 -10.990 16.258 1.00 80.69 78 THR A N 1
ATOM 598 C CA . THR A 1 78 ? -29.653 -10.526 17.553 1.00 80.69 78 THR A CA 1
ATOM 599 C C . THR A 1 78 ? -29.703 -9.000 17.639 1.00 80.69 78 THR A C 1
ATOM 601 O O . THR A 1 78 ? -30.216 -8.465 18.613 1.00 80.69 78 THR A O 1
ATOM 604 N N . GLU A 1 79 ? -29.254 -8.300 16.597 1.00 77.00 79 GLU A N 1
ATOM 605 C CA . GLU A 1 79 ? -29.278 -6.836 16.485 1.00 77.00 79 GLU A CA 1
ATOM 606 C C . GLU A 1 79 ? -30.712 -6.280 16.468 1.00 77.00 79 GLU A C 1
ATOM 608 O O . GLU A 1 79 ? -30.979 -5.235 17.050 1.00 77.00 79 GLU A O 1
ATOM 613 N N 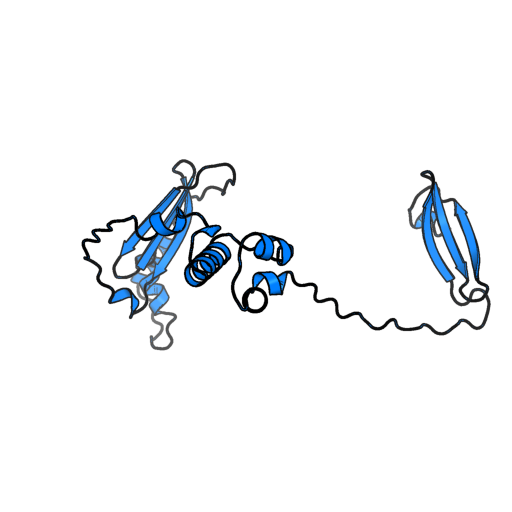. GLN A 1 80 ? -31.666 -7.001 15.867 1.00 80.31 80 GLN A N 1
ATOM 614 C CA . GLN A 1 80 ? -33.091 -6.627 15.869 1.00 80.31 80 GLN A CA 1
ATOM 615 C C . GLN A 1 80 ? -33.732 -6.656 17.269 1.00 80.31 80 GLN A C 1
ATOM 617 O O . GLN A 1 80 ? -34.811 -6.095 17.463 1.00 80.31 80 GLN A O 1
ATOM 622 N N . LYS A 1 81 ? -33.098 -7.335 18.236 1.00 79.88 81 LYS A N 1
ATOM 623 C CA . LYS A 1 81 ? -33.551 -7.408 19.635 1.00 79.88 81 LYS A CA 1
ATOM 624 C C . LYS A 1 81 ? -32.964 -6.294 20.503 1.00 79.88 81 LYS A C 1
ATOM 626 O O . LYS A 1 81 ? -33.294 -6.225 21.683 1.00 79.88 81 LYS A O 1
ATOM 631 N N . TYR A 1 82 ? -32.099 -5.439 19.954 1.00 78.25 82 TYR A N 1
ATOM 632 C CA . TYR A 1 82 ? -31.605 -4.270 20.674 1.00 78.25 82 TYR A CA 1
ATOM 633 C C . TYR A 1 82 ? -32.739 -3.271 20.909 1.00 78.25 82 TYR A C 1
ATOM 635 O O . TYR A 1 82 ? -33.613 -3.098 20.053 1.00 78.25 82 TYR A O 1
ATOM 643 N N . ALA A 1 83 ? -32.723 -2.635 22.084 1.00 69.50 83 ALA A N 1
ATOM 644 C CA . ALA A 1 83 ? -33.712 -1.637 22.469 1.00 69.50 83 ALA A CA 1
ATOM 645 C C . ALA A 1 83 ? -33.726 -0.491 21.442 1.00 69.50 83 ALA A C 1
ATOM 647 O O . ALA A 1 83 ? -32.677 0.068 21.132 1.00 69.50 83 ALA A O 1
ATOM 648 N N . GLN A 1 84 ? -34.903 -0.208 20.878 1.00 65.06 84 GLN A N 1
ATOM 649 C CA . GLN A 1 84 ? -35.094 0.808 19.833 1.00 65.06 84 GLN A CA 1
ATOM 650 C C . GLN A 1 84 ? -35.521 2.154 20.431 1.00 65.06 84 GLN A C 1
ATOM 652 O O . GLN A 1 84 ? -35.050 3.189 19.979 1.00 65.06 84 GLN A O 1
ATOM 657 N N . ASP A 1 85 ? -36.346 2.120 21.482 1.00 57.88 85 ASP A N 1
ATOM 658 C CA . ASP A 1 85 ? -36.737 3.292 22.267 1.00 57.88 85 ASP A CA 1
ATOM 659 C C . ASP A 1 85 ? -35.919 3.333 23.553 1.00 57.88 85 ASP A C 1
ATOM 661 O O . ASP A 1 85 ? -36.351 2.914 24.628 1.00 57.88 85 ASP A O 1
ATOM 665 N N . THR A 1 86 ? -34.693 3.820 23.445 1.00 47.31 86 THR A N 1
ATOM 666 C CA . THR A 1 86 ? -34.001 4.379 24.598 1.00 47.31 86 THR A CA 1
ATOM 667 C C . THR A 1 86 ? -33.911 5.874 24.366 1.00 47.31 86 THR A C 1
ATOM 669 O O . THR A 1 86 ? -33.350 6.323 23.371 1.00 47.31 86 THR A O 1
ATOM 672 N N . ASN A 1 87 ? -34.468 6.667 25.285 1.00 47.88 87 ASN A N 1
ATOM 673 C CA . ASN A 1 87 ? -34.059 8.061 25.410 1.00 47.88 87 ASN A CA 1
ATOM 674 C C . ASN A 1 87 ? -32.582 8.023 25.791 1.00 47.88 87 ASN A C 1
ATOM 676 O O . ASN A 1 87 ? -32.232 7.852 26.961 1.00 47.88 87 ASN A O 1
ATOM 680 N N . ILE A 1 88 ? -31.713 8.078 24.784 1.00 49.69 88 ILE A N 1
ATOM 681 C CA . ILE A 1 88 ? -30.284 8.159 25.007 1.00 49.69 88 ILE A CA 1
ATOM 682 C C . ILE A 1 88 ? -30.024 9.591 25.462 1.00 49.69 88 ILE A C 1
ATOM 684 O O . ILE A 1 88 ? -29.690 10.467 24.670 1.00 49.69 88 ILE A O 1
ATOM 688 N N . ASN A 1 89 ? -30.189 9.830 26.761 1.00 52.72 89 ASN A N 1
ATOM 689 C CA . ASN A 1 89 ? -29.568 10.967 27.419 1.00 52.72 89 ASN A CA 1
ATOM 690 C C . ASN A 1 89 ? -28.070 10.687 27.421 1.00 52.72 89 ASN A C 1
ATOM 692 O O . ASN A 1 89 ? -27.499 10.160 28.374 1.00 52.72 89 ASN A O 1
ATOM 696 N N . THR A 1 90 ? -27.437 10.941 26.282 1.00 48.44 90 THR A N 1
ATOM 697 C CA . THR A 1 90 ? -25.994 10.970 26.223 1.00 48.44 90 THR A CA 1
ATOM 698 C C . THR A 1 90 ? -25.563 12.235 26.940 1.00 48.44 90 THR A C 1
ATOM 700 O O . THR A 1 90 ? -25.592 13.325 26.363 1.00 48.44 90 THR A O 1
ATOM 703 N N . ASP A 1 91 ? -25.087 12.088 28.169 1.00 42.25 91 ASP A N 1
ATOM 704 C CA . ASP A 1 91 ? -24.138 13.029 28.748 1.00 42.25 91 ASP A CA 1
ATOM 705 C C . ASP A 1 91 ? -22.855 12.898 27.917 1.00 42.25 91 ASP A C 1
ATOM 707 O O . ASP A 1 91 ? -21.891 12.222 28.286 1.00 42.25 91 ASP A O 1
ATOM 711 N N . HIS A 1 92 ? -22.885 13.437 26.696 1.00 48.97 92 HIS A N 1
ATOM 712 C CA . HIS A 1 92 ? -21.869 13.225 25.679 1.00 48.97 92 HIS A CA 1
ATOM 713 C C . HIS A 1 92 ? -20.640 14.094 25.982 1.00 48.97 92 HIS A C 1
ATOM 715 O O . HIS A 1 92 ? -20.274 14.985 25.227 1.00 48.97 92 HIS A O 1
ATOM 721 N N . LYS A 1 93 ? -19.969 13.815 27.102 1.00 53.47 93 LYS A N 1
ATOM 722 C CA . LYS A 1 93 ? -18.515 13.962 27.225 1.00 53.47 93 LYS A CA 1
ATOM 723 C C . LYS A 1 93 ? -17.869 12.722 27.865 1.00 53.47 93 LYS A C 1
ATOM 725 O O . LYS A 1 93 ? -16.988 12.882 28.714 1.00 53.47 93 LYS A O 1
ATOM 730 N N . PRO A 1 94 ? -18.231 11.472 27.499 1.00 55.03 94 PRO A N 1
ATOM 731 C CA . PRO A 1 94 ? -17.484 10.339 27.986 1.00 55.03 94 PRO A CA 1
ATOM 732 C C . PRO A 1 94 ? -16.160 10.361 27.223 1.00 55.03 94 PRO A C 1
ATOM 734 O O . PRO A 1 94 ? -16.123 10.289 25.999 1.00 55.03 94 PRO A O 1
ATOM 737 N N . LEU A 1 95 ? -15.067 10.484 27.969 1.00 53.22 95 LEU A N 1
ATOM 738 C CA . LEU A 1 95 ? -13.674 10.406 27.522 1.00 53.22 95 LEU A CA 1
ATOM 739 C C . LEU A 1 95 ? -13.012 11.692 27.006 1.00 53.22 95 LEU A C 1
ATOM 741 O O . LEU A 1 95 ? -11.785 11.724 27.035 1.00 53.22 95 LEU A O 1
ATOM 745 N N . GLU A 1 96 ? -13.713 12.775 26.644 1.00 55.66 96 GLU A N 1
ATOM 746 C CA . GLU A 1 96 ? -13.024 14.037 26.283 1.00 55.66 96 GLU A CA 1
ATOM 747 C C . GLU A 1 96 ? -12.069 14.498 27.390 1.00 55.66 96 GLU A C 1
ATOM 749 O O . GLU A 1 96 ? -10.942 14.891 27.115 1.00 55.66 96 GLU A O 1
ATOM 754 N N . SER A 1 97 ? -12.491 14.405 28.652 1.00 58.75 97 SER A N 1
ATOM 755 C CA . SER A 1 97 ? -11.658 14.760 29.806 1.00 58.75 97 SER A CA 1
ATOM 756 C C . SER A 1 97 ? -10.416 13.873 29.938 1.00 58.75 97 SER A C 1
ATOM 758 O O . SER A 1 97 ? -9.384 14.324 30.421 1.00 58.75 97 SER A O 1
ATOM 760 N N . ILE A 1 98 ? -10.485 12.620 29.486 1.00 60.69 98 ILE A N 1
ATOM 761 C CA . ILE A 1 98 ? -9.365 11.672 29.473 1.00 60.69 98 ILE A CA 1
ATOM 762 C C . ILE A 1 98 ? -8.434 11.945 28.286 1.00 60.69 98 ILE A C 1
ATOM 764 O O . ILE A 1 98 ? -7.214 11.850 28.434 1.00 60.69 98 ILE A O 1
ATOM 768 N N . PHE A 1 99 ? -8.987 12.321 27.130 1.00 61.00 99 PHE A N 1
ATOM 769 C CA . PHE A 1 99 ? -8.219 12.685 25.940 1.00 61.00 99 PHE A CA 1
ATOM 770 C C . PHE A 1 99 ? -7.625 14.107 26.009 1.00 61.00 99 PHE A C 1
ATOM 772 O O . PHE A 1 99 ? -6.611 14.371 25.368 1.00 61.00 99 PHE A O 1
ATOM 779 N N . LYS A 1 100 ? -8.188 15.001 26.829 1.00 67.69 100 LYS A N 1
ATOM 780 C CA . LYS A 1 100 ? -7.666 16.355 27.098 1.00 67.69 100 LYS A CA 1
ATOM 781 C C . LYS A 1 100 ? -6.557 16.390 28.151 1.00 67.69 100 LYS A C 1
ATOM 783 O O . LYS A 1 100 ? -5.850 17.387 28.239 1.00 67.69 100 LYS A O 1
ATOM 788 N N . LYS A 1 101 ? -6.385 15.326 28.943 1.00 69.50 101 LYS A N 1
ATOM 789 C CA . LYS A 1 101 ? -5.249 15.211 29.870 1.00 69.50 101 LYS A CA 1
ATOM 790 C C . LYS A 1 101 ? -3.941 15.103 29.090 1.00 69.50 101 LYS A C 1
ATOM 792 O O . LYS A 1 101 ? -3.881 14.407 28.069 1.00 69.50 101 LYS A O 1
ATOM 797 N N . ASP A 1 102 ? -2.911 15.761 29.608 1.00 69.88 102 ASP A N 1
ATOM 798 C CA . ASP A 1 102 ? -1.554 15.674 29.081 1.00 69.88 102 ASP A CA 1
ATOM 799 C C . ASP A 1 102 ? -1.042 14.230 29.168 1.00 69.88 102 ASP A C 1
ATOM 801 O O . ASP A 1 102 ? -1.181 13.578 30.203 1.00 69.88 102 ASP A O 1
ATOM 805 N N . LEU A 1 103 ? -0.457 13.721 28.085 1.00 66.31 103 LEU A N 1
ATOM 806 C CA . LEU A 1 103 ? -0.037 12.325 27.956 1.00 66.31 103 LEU A CA 1
ATOM 807 C C . LEU A 1 103 ? 1.002 11.930 29.013 1.00 66.31 103 LEU A C 1
ATOM 809 O O . LEU A 1 103 ? 0.936 10.810 29.523 1.00 66.31 103 LEU A O 1
ATOM 813 N N . ALA A 1 104 ? 1.890 12.851 29.396 1.00 68.44 104 ALA A N 1
ATOM 814 C CA . ALA A 1 104 ? 2.908 12.624 30.423 1.00 68.44 104 ALA A CA 1
ATOM 815 C C . ALA A 1 104 ? 2.320 12.469 31.839 1.00 68.44 104 ALA A C 1
ATOM 817 O O . ALA A 1 104 ? 2.889 11.774 32.676 1.00 68.44 104 ALA A O 1
ATOM 818 N N . SER A 1 105 ? 1.153 13.066 32.099 1.00 73.50 105 SER A N 1
ATOM 819 C CA . SER A 1 105 ? 0.494 13.065 33.418 1.00 73.50 105 SER A CA 1
ATOM 820 C C . SER A 1 105 ? -0.396 11.840 33.680 1.00 73.50 105 SER A C 1
ATOM 822 O O . SER A 1 105 ? -0.950 11.668 34.766 1.00 73.50 105 SER A O 1
ATOM 824 N N . ILE A 1 106 ? -0.591 10.994 32.667 1.00 77.06 106 ILE A N 1
ATOM 825 C CA . ILE A 1 106 ? -1.565 9.903 32.679 1.00 77.06 106 ILE A CA 1
ATOM 826 C C . ILE A 1 106 ? -0.900 8.576 33.066 1.00 77.06 106 ILE A C 1
ATOM 828 O O . ILE A 1 106 ? 0.227 8.290 32.677 1.00 77.06 106 ILE A O 1
ATOM 832 N N . THR A 1 107 ? -1.631 7.711 33.779 1.00 80.25 107 THR A N 1
ATOM 833 C CA . THR A 1 107 ? -1.138 6.369 34.137 1.00 80.25 107 THR A CA 1
ATOM 834 C C . THR A 1 107 ? -0.778 5.524 32.901 1.00 80.25 107 THR A C 1
ATOM 836 O O . THR A 1 107 ? -1.462 5.613 31.873 1.00 80.25 107 THR A O 1
ATOM 839 N N . PRO A 1 108 ? 0.202 4.604 33.002 1.00 77.19 108 PRO A N 1
ATOM 840 C CA . PRO A 1 108 ? 0.596 3.717 31.900 1.00 77.19 108 PRO A CA 1
ATOM 841 C C . PRO A 1 108 ? -0.574 2.954 31.255 1.00 77.19 108 PRO A C 1
ATOM 843 O O . PRO A 1 108 ? -0.619 2.757 30.043 1.00 77.19 108 PRO A O 1
ATOM 846 N N . ARG A 1 109 ? -1.581 2.568 32.052 1.00 76.62 109 ARG A N 1
ATOM 847 C CA . ARG A 1 109 ? -2.787 1.875 31.571 1.00 76.62 109 ARG A CA 1
ATOM 848 C C . ARG A 1 109 ? -3.630 2.748 30.637 1.00 76.62 109 ARG A C 1
ATOM 850 O O . ARG A 1 109 ? -4.130 2.262 29.625 1.00 76.62 109 ARG A O 1
ATOM 857 N N . LEU A 1 110 ? -3.795 4.025 30.974 1.00 74.88 110 LEU A N 1
ATOM 858 C CA . LEU A 1 110 ? -4.546 4.984 30.165 1.00 74.88 110 LEU A CA 1
ATOM 859 C C . LEU A 1 110 ? -3.734 5.455 28.947 1.00 74.88 110 LEU A C 1
ATOM 861 O O . LEU A 1 110 ? -4.319 5.620 27.880 1.00 74.88 110 LEU A O 1
ATOM 865 N N . GLN A 1 111 ? -2.406 5.585 29.058 1.00 76.31 111 GLN A N 1
ATOM 866 C CA . GLN A 1 111 ? -1.529 5.807 27.898 1.00 76.31 111 GLN A CA 1
ATOM 867 C C . GLN A 1 111 ? -1.659 4.666 26.878 1.00 76.31 111 GLN A C 1
ATOM 869 O O . GLN A 1 111 ? -1.875 4.918 25.693 1.00 76.31 111 GLN A O 1
ATOM 874 N N . ARG A 1 112 ? -1.627 3.409 27.349 1.00 73.94 112 ARG A N 1
ATOM 875 C CA . ARG A 1 112 ? -1.830 2.213 26.518 1.00 73.94 112 ARG A CA 1
ATOM 876 C C . ARG A 1 112 ? -3.198 2.213 25.840 1.00 73.94 112 ARG A C 1
ATOM 878 O O . ARG A 1 112 ? -3.284 1.984 24.638 1.00 73.94 112 ARG A O 1
ATOM 885 N N . MET A 1 113 ? -4.262 2.507 26.590 1.00 73.88 113 MET A N 1
ATOM 886 C CA . MET A 1 113 ? -5.622 2.574 26.044 1.00 73.88 113 MET A CA 1
ATOM 887 C C . MET A 1 113 ? -5.756 3.665 24.968 1.00 73.88 113 MET A C 1
ATOM 889 O O . MET A 1 113 ? -6.325 3.405 23.910 1.00 73.88 113 MET A O 1
ATOM 893 N N . ARG A 1 114 ? -5.166 4.851 25.185 1.00 72.75 114 ARG A N 1
ATOM 894 C CA . ARG A 1 114 ? -5.163 5.942 24.197 1.00 72.75 114 ARG A CA 1
ATOM 895 C C . ARG A 1 114 ? -4.351 5.599 22.951 1.00 72.75 114 ARG A C 1
ATOM 897 O O . ARG A 1 114 ? -4.822 5.890 21.858 1.00 72.75 114 ARG A O 1
ATOM 904 N N . LEU A 1 115 ? -3.181 4.966 23.086 1.00 71.12 115 LEU A N 1
ATOM 905 C CA . LEU A 1 115 ? -2.391 4.539 21.927 1.00 71.12 115 LEU A CA 1
ATOM 906 C C . LEU A 1 115 ? -3.165 3.524 21.083 1.00 71.12 115 LEU A C 1
ATOM 908 O O . LEU A 1 115 ? -3.222 3.676 19.870 1.00 71.12 115 LEU A O 1
ATOM 912 N N . LEU A 1 116 ? -3.780 2.519 21.714 1.00 67.94 116 LEU A N 1
ATOM 913 C CA . LEU A 1 116 ? -4.573 1.511 21.006 1.00 67.94 116 LEU A CA 1
ATOM 914 C C . LEU A 1 116 ? -5.773 2.139 20.287 1.00 67.94 116 LEU A C 1
ATOM 916 O O . LEU A 1 116 ? -6.030 1.798 19.138 1.00 67.94 116 LEU A O 1
ATOM 920 N N . TYR A 1 117 ? -6.453 3.099 20.924 1.00 67.88 117 TYR A N 1
ATOM 921 C CA . TYR A 1 117 ? -7.551 3.842 20.304 1.00 67.88 117 TYR A CA 1
ATOM 922 C C . TYR A 1 117 ? -7.085 4.677 19.103 1.00 67.88 117 TYR A C 1
ATOM 924 O O . TYR A 1 117 ? -7.690 4.616 18.035 1.00 67.88 117 TYR A O 1
ATOM 932 N N . ILE A 1 118 ? -5.988 5.429 19.248 1.00 64.62 118 ILE A N 1
ATOM 933 C CA . ILE A 1 118 ? -5.408 6.250 18.173 1.00 64.62 118 ILE A CA 1
ATOM 934 C C . ILE A 1 118 ? -4.906 5.370 17.022 1.00 64.62 118 ILE A C 1
ATOM 936 O O . ILE A 1 118 ? -5.103 5.716 15.862 1.00 64.62 118 ILE A O 1
ATOM 940 N N . ALA A 1 119 ? -4.291 4.227 17.322 1.00 61.72 119 ALA A N 1
ATOM 941 C CA . ALA A 1 119 ? -3.785 3.299 16.316 1.00 61.72 119 ALA A CA 1
ATOM 942 C C . ALA A 1 119 ? -4.906 2.620 15.505 1.00 61.72 119 ALA A C 1
ATOM 944 O O . ALA A 1 119 ? -4.670 2.226 14.364 1.00 61.72 119 ALA A O 1
ATOM 945 N N . ASP A 1 120 ? -6.109 2.496 16.076 1.00 58.25 120 ASP A N 1
ATOM 946 C CA . ASP A 1 120 ? -7.295 1.953 15.398 1.00 58.25 120 ASP A CA 1
ATOM 947 C C . ASP A 1 120 ? -8.065 3.034 14.605 1.00 58.25 120 ASP A C 1
ATOM 949 O O . ASP A 1 120 ? -8.562 2.775 13.509 1.00 58.25 120 ASP A O 1
ATOM 953 N N . THR A 1 121 ? -8.113 4.273 15.118 1.00 49.88 121 THR A N 1
ATOM 954 C CA . THR A 1 121 ? -8.847 5.404 14.507 1.00 49.88 121 THR A CA 1
ATOM 955 C C . THR A 1 121 ? -8.057 6.172 13.446 1.00 49.88 121 THR A C 1
ATOM 957 O O . THR A 1 121 ? -8.621 6.530 12.411 1.00 49.88 121 THR A O 1
ATOM 960 N N . LEU A 1 122 ? -6.758 6.419 13.647 1.00 49.34 122 LEU A N 1
ATOM 961 C CA . LEU A 1 122 ? -5.906 7.031 12.629 1.00 49.34 122 LEU A CA 1
ATOM 962 C C . LEU A 1 122 ? -5.433 5.948 11.660 1.00 49.34 122 LEU A C 1
ATOM 964 O O . LEU A 1 122 ? -4.489 5.200 11.900 1.00 49.34 122 LEU A O 1
ATOM 968 N N . SER A 1 123 ? -6.132 5.874 10.535 1.00 47.19 123 SER A N 1
ATOM 969 C CA . SER A 1 123 ? -5.823 5.065 9.361 1.00 47.19 123 SER A CA 1
ATOM 970 C C . SER A 1 123 ? -4.324 4.789 9.132 1.00 47.19 123 SER A C 1
ATOM 972 O O . SER A 1 123 ? -3.568 5.683 8.764 1.00 47.19 123 SER A O 1
ATOM 974 N N . ARG A 1 124 ? -3.943 3.507 9.249 1.00 52.50 124 ARG A N 1
ATOM 975 C CA . ARG A 1 124 ? -3.252 2.646 8.252 1.00 52.50 124 ARG A CA 1
ATOM 976 C C . ARG A 1 124 ? -1.922 3.076 7.590 1.00 52.50 124 ARG A C 1
ATOM 978 O O . ARG A 1 124 ? -1.303 2.212 6.978 1.00 52.50 124 ARG A O 1
ATOM 985 N N . ALA A 1 125 ? -1.436 4.308 7.735 1.00 42.94 125 ALA A N 1
ATOM 986 C CA . ALA A 1 125 ? -0.227 4.815 7.062 1.00 42.94 125 ALA A CA 1
ATOM 987 C C . ALA A 1 125 ? 0.946 5.143 8.010 1.00 42.94 125 ALA A C 1
ATOM 989 O O . ALA A 1 125 ? 2.021 5.518 7.555 1.00 42.94 125 ALA A O 1
ATOM 990 N N . PHE A 1 126 ? 0.768 5.009 9.327 1.00 47.75 126 PHE A N 1
ATOM 991 C CA . PHE A 1 126 ? 1.652 5.673 10.295 1.00 47.75 126 PHE A CA 1
ATOM 992 C C . PHE A 1 126 ? 2.719 4.781 10.962 1.00 47.75 126 PHE A C 1
ATOM 994 O O . PHE A 1 126 ? 3.533 5.279 11.729 1.00 47.75 126 PHE A O 1
ATOM 1001 N N . LEU A 1 127 ? 2.733 3.461 10.739 1.00 50.69 127 LEU A N 1
ATOM 1002 C CA . LEU A 1 127 ? 3.366 2.536 11.700 1.00 50.69 127 LEU A CA 1
ATOM 1003 C C . LEU A 1 127 ? 4.706 1.906 11.305 1.00 50.69 127 LEU A C 1
ATOM 1005 O O . LEU A 1 127 ? 5.420 1.465 12.204 1.00 50.69 127 LEU A O 1
ATOM 1009 N N . SER A 1 128 ? 5.101 1.863 10.028 1.00 50.06 128 SER A N 1
ATOM 1010 C CA . SER A 1 128 ? 6.387 1.234 9.670 1.00 50.06 128 SER A CA 1
ATOM 1011 C C . SER A 1 128 ? 7.598 2.037 10.162 1.00 50.06 128 SER A C 1
ATOM 1013 O O . SER A 1 128 ? 8.611 1.440 10.512 1.00 50.06 128 SER A O 1
ATOM 1015 N N . ASP A 1 129 ? 7.470 3.362 10.276 1.00 50.19 129 ASP A N 1
ATOM 1016 C CA . ASP A 1 129 ? 8.573 4.273 10.621 1.00 50.19 129 ASP A CA 1
ATOM 1017 C C . ASP A 1 129 ? 8.648 4.655 12.115 1.00 50.19 129 ASP A C 1
ATOM 1019 O O . ASP A 1 129 ? 9.451 5.499 12.510 1.00 50.19 129 ASP A O 1
ATOM 1023 N N . GLN A 1 130 ? 7.788 4.106 12.986 1.00 56.81 130 GLN A N 1
ATOM 1024 C CA . GLN A 1 130 ? 7.486 4.735 14.287 1.00 56.81 130 GLN A CA 1
ATOM 1025 C C . GLN A 1 130 ? 7.677 3.858 15.533 1.00 56.81 130 GLN A C 1
ATOM 1027 O O . GLN A 1 130 ? 7.154 4.203 16.592 1.00 56.81 130 GLN A O 1
ATOM 1032 N N . LYS A 1 131 ? 8.515 2.807 15.499 1.00 55.78 131 LYS A N 1
ATOM 1033 C CA . LYS A 1 131 ? 9.028 2.228 16.765 1.00 55.78 131 LYS A CA 1
ATOM 1034 C C . LYS A 1 131 ? 9.759 3.292 17.601 1.00 55.78 131 LYS A C 1
ATOM 1036 O O . LYS A 1 131 ? 9.683 3.270 18.824 1.00 55.78 131 LYS A O 1
ATOM 1041 N N . MET A 1 132 ? 10.447 4.231 16.944 1.00 48.91 132 MET A N 1
ATOM 1042 C CA . MET A 1 132 ? 11.241 5.271 17.606 1.00 48.91 132 MET A CA 1
ATOM 1043 C C . MET A 1 132 ? 10.382 6.436 18.126 1.00 48.91 132 MET A C 1
ATOM 1045 O O . MET A 1 132 ? 10.538 6.827 19.276 1.00 48.91 132 MET A O 1
ATOM 1049 N N . ARG A 1 133 ? 9.408 6.944 17.354 1.00 57.44 133 ARG A N 1
ATOM 1050 C CA . ARG A 1 133 ? 8.547 8.046 17.833 1.00 57.44 133 ARG A CA 1
ATOM 1051 C C . ARG A 1 133 ? 7.534 7.608 18.892 1.00 57.44 133 ARG A C 1
ATOM 1053 O O . ARG A 1 133 ? 7.256 8.390 19.790 1.00 57.44 133 ARG A O 1
ATOM 1060 N N . ALA A 1 134 ? 7.042 6.364 18.855 1.00 60.56 134 ALA A N 1
ATOM 1061 C CA . ALA A 1 134 ? 6.200 5.848 19.936 1.00 60.56 134 ALA A CA 1
ATOM 1062 C C . ALA A 1 134 ? 6.965 5.789 21.273 1.00 60.56 134 ALA A C 1
ATOM 1064 O O . ALA A 1 134 ? 6.412 6.164 22.301 1.00 60.56 134 ALA A O 1
ATOM 1065 N N . ARG A 1 135 ? 8.252 5.406 21.256 1.00 64.38 135 ARG A N 1
ATOM 1066 C CA . ARG A 1 135 ? 9.126 5.407 22.448 1.00 64.38 135 ARG A CA 1
ATOM 1067 C C . ARG A 1 135 ? 9.426 6.803 22.989 1.00 64.38 135 ARG A C 1
ATOM 1069 O O . ARG A 1 135 ? 9.633 6.943 24.185 1.00 64.38 135 ARG A O 1
ATOM 1076 N N . ASN A 1 136 ? 9.437 7.817 22.127 1.00 62.50 136 ASN A N 1
ATOM 1077 C CA . ASN A 1 136 ? 9.681 9.200 22.544 1.00 62.50 136 ASN A CA 1
ATOM 1078 C C . ASN A 1 136 ? 8.460 9.848 23.218 1.00 62.50 136 ASN A C 1
ATOM 1080 O O . ASN A 1 136 ? 8.606 10.891 23.844 1.00 62.50 136 ASN A O 1
ATOM 1084 N N . ILE A 1 137 ? 7.265 9.266 23.068 1.00 63.81 137 ILE A N 1
ATOM 1085 C CA . ILE A 1 137 ? 6.000 9.856 23.540 1.00 63.81 137 ILE A CA 1
ATOM 1086 C C . ILE A 1 137 ? 5.363 9.010 24.651 1.00 63.81 137 ILE A C 1
ATOM 1088 O O . ILE A 1 137 ? 4.693 9.545 25.532 1.00 63.81 137 ILE A O 1
ATOM 1092 N N . PHE A 1 138 ? 5.561 7.692 24.627 1.00 67.44 138 PHE A N 1
ATOM 1093 C CA . PHE A 1 138 ? 4.880 6.749 25.506 1.00 67.44 138 PHE A CA 1
ATOM 1094 C C . PHE A 1 138 ? 5.871 5.851 26.247 1.00 67.44 138 PHE A C 1
ATOM 1096 O O . PHE A 1 138 ? 6.879 5.432 25.679 1.00 67.44 138 PHE A O 1
ATOM 1103 N N . TYR A 1 139 ? 5.547 5.484 27.491 1.00 74.25 139 TYR A N 1
ATOM 1104 C CA . TYR A 1 139 ? 6.348 4.542 28.271 1.00 74.25 139 TYR A CA 1
ATOM 1105 C C . TYR A 1 139 ? 5.476 3.617 29.128 1.00 74.25 139 TYR A C 1
ATOM 1107 O O . TYR A 1 139 ? 4.694 4.063 29.965 1.00 74.25 139 TYR A O 1
ATOM 1115 N N . TRP A 1 140 ? 5.656 2.306 28.955 1.00 78.94 140 TRP A N 1
ATOM 1116 C CA . TRP A 1 140 ? 5.188 1.285 29.895 1.00 78.94 140 TRP A CA 1
ATOM 1117 C C . TRP A 1 140 ? 6.004 -0.009 29.769 1.00 78.94 140 TRP A C 1
ATOM 1119 O O . TRP A 1 140 ? 6.582 -0.269 28.704 1.00 78.94 140 TRP A O 1
ATOM 1129 N N . PRO A 1 141 ? 6.036 -0.857 30.818 1.00 77.62 141 PRO A N 1
ATOM 1130 C CA . PRO A 1 141 ? 6.662 -2.174 30.741 1.00 77.62 141 PRO A CA 1
ATOM 1131 C C . PRO A 1 141 ? 6.039 -3.004 29.610 1.00 77.62 141 PRO A C 1
ATOM 1133 O O . PRO A 1 141 ? 4.833 -3.239 29.599 1.00 77.62 141 PRO A O 1
ATOM 1136 N N . GLY A 1 142 ? 6.852 -3.428 28.639 1.00 80.88 142 GLY A N 1
ATOM 1137 C CA . GLY A 1 142 ? 6.383 -4.219 27.494 1.00 80.88 142 GLY A CA 1
ATOM 1138 C C . GLY A 1 142 ? 5.850 -3.421 26.295 1.00 80.88 142 GLY A C 1
ATOM 1139 O O . GLY A 1 142 ? 5.320 -4.033 25.371 1.00 80.88 142 GLY A O 1
ATOM 1140 N N . LEU A 1 143 ? 6.033 -2.091 26.245 1.00 77.81 143 LEU A N 1
ATOM 1141 C CA . LEU A 1 143 ? 5.641 -1.244 25.100 1.00 77.81 143 LEU A CA 1
ATOM 1142 C C . LEU A 1 143 ? 6.116 -1.798 23.746 1.00 77.81 143 LEU A C 1
ATOM 1144 O O . LEU A 1 143 ? 5.344 -1.854 22.791 1.00 77.81 143 LEU A O 1
ATOM 1148 N N . SER A 1 144 ? 7.375 -2.239 23.658 1.00 75.81 144 SER A N 1
ATOM 1149 C CA . SER A 1 144 ? 7.925 -2.802 22.415 1.00 75.81 144 SER A CA 1
ATOM 1150 C C . SER A 1 144 ? 7.174 -4.062 21.976 1.00 75.81 144 SER A C 1
ATOM 1152 O O . SER A 1 144 ? 6.841 -4.197 20.801 1.00 75.81 144 SER A O 1
ATOM 1154 N N . THR A 1 145 ? 6.864 -4.946 22.924 1.00 81.88 145 THR A N 1
ATOM 1155 C CA . THR A 1 145 ? 6.138 -6.196 22.679 1.00 81.88 145 THR A CA 1
ATOM 1156 C C . THR A 1 145 ? 4.716 -5.922 22.198 1.00 81.88 145 THR A C 1
ATOM 1158 O O . THR A 1 145 ? 4.254 -6.537 21.239 1.00 81.88 145 THR A O 1
ATOM 1161 N N . ASP A 1 146 ? 4.031 -4.957 22.814 1.00 79.25 146 ASP A N 1
ATOM 1162 C CA . ASP A 1 146 ? 2.684 -4.547 22.410 1.00 79.25 146 ASP A CA 1
ATOM 1163 C C . ASP A 1 146 ? 2.661 -3.953 20.991 1.00 79.25 146 ASP A C 1
ATOM 1165 O O . ASP A 1 146 ? 1.787 -4.300 20.195 1.00 79.25 146 ASP A O 1
ATOM 1169 N N . ILE A 1 147 ? 3.636 -3.101 20.644 1.00 75.19 147 ILE A N 1
ATOM 1170 C CA . ILE A 1 147 ? 3.766 -2.535 19.289 1.00 75.19 147 ILE A CA 1
ATOM 1171 C C . ILE A 1 147 ? 3.983 -3.653 18.260 1.00 75.19 147 ILE A C 1
ATOM 1173 O O . ILE A 1 147 ? 3.381 -3.641 17.187 1.00 75.19 147 ILE A O 1
ATOM 1177 N N . GLU A 1 148 ? 4.819 -4.641 18.573 1.00 77.00 148 GLU A N 1
ATOM 1178 C CA . GLU A 1 148 ? 5.084 -5.768 17.675 1.00 77.00 148 GLU A CA 1
ATOM 1179 C C . GLU A 1 148 ? 3.858 -6.658 17.476 1.00 77.00 148 GLU A C 1
ATOM 1181 O O . GLU A 1 148 ? 3.532 -7.015 16.341 1.00 77.00 148 GLU A O 1
ATOM 1186 N N . LEU A 1 149 ? 3.130 -6.961 18.554 1.00 80.38 149 LEU A N 1
ATOM 1187 C CA . LEU A 1 149 ? 1.864 -7.689 18.482 1.00 80.38 149 LEU A CA 1
ATOM 1188 C C . LEU A 1 149 ? 0.818 -6.932 17.659 1.00 80.38 149 LEU A C 1
ATOM 1190 O O . LEU A 1 149 ? 0.070 -7.554 16.901 1.00 80.38 149 LEU A O 1
ATOM 1194 N N . PHE A 1 150 ? 0.776 -5.605 17.778 1.00 75.62 150 PHE A N 1
ATOM 1195 C CA . PHE A 1 150 ? -0.115 -4.759 16.994 1.00 75.62 150 PHE A CA 1
ATOM 1196 C C . PHE A 1 150 ? 0.227 -4.804 15.496 1.00 75.62 150 PHE A C 1
ATOM 1198 O O . PHE A 1 150 ? -0.647 -5.081 14.674 1.00 75.62 150 PHE A O 1
ATOM 1205 N N . ILE A 1 151 ? 1.504 -4.621 15.135 1.00 72.25 151 ILE A N 1
ATOM 1206 C CA . ILE A 1 151 ? 1.965 -4.682 13.736 1.00 72.25 151 ILE A CA 1
ATOM 1207 C C . ILE A 1 151 ? 1.677 -6.062 13.131 1.00 72.25 151 ILE A C 1
ATOM 1209 O O . ILE A 1 151 ? 1.177 -6.142 12.011 1.00 72.25 151 ILE A O 1
ATOM 1213 N N . LYS A 1 152 ? 1.924 -7.146 13.880 1.00 74.81 152 LYS A N 1
ATOM 1214 C CA . LYS A 1 152 ? 1.688 -8.523 13.420 1.00 74.81 152 LYS A CA 1
ATOM 1215 C C . LYS A 1 152 ? 0.210 -8.820 13.146 1.00 74.81 152 LYS A C 1
ATOM 1217 O O . LYS A 1 152 ? -0.095 -9.595 12.248 1.00 74.81 152 LYS A O 1
ATOM 1222 N N . LYS A 1 153 ? -0.710 -8.214 13.902 1.00 77.50 153 LYS A N 1
ATOM 1223 C CA . LYS A 1 153 ? -2.164 -8.353 13.691 1.00 77.50 153 LYS A CA 1
ATOM 1224 C C . LYS A 1 153 ? -2.708 -7.432 12.592 1.00 77.50 153 LYS A C 1
ATOM 1226 O O . LYS A 1 153 ? -3.855 -7.589 12.171 1.00 77.50 153 LYS A O 1
ATOM 1231 N N . CYS A 1 154 ? -1.927 -6.459 12.129 1.00 71.81 154 CYS A N 1
ATOM 1232 C CA . CYS A 1 154 ? -2.387 -5.476 11.161 1.00 71.81 154 CYS A CA 1
ATOM 1233 C C . CYS A 1 154 ? -2.370 -6.038 9.729 1.00 71.81 154 CYS A C 1
ATOM 1235 O O . CYS A 1 154 ? -1.327 -6.104 9.079 1.00 71.81 154 CYS A O 1
ATOM 1237 N N . LYS A 1 155 ? -3.561 -6.325 9.186 1.00 73.38 155 LYS A N 1
ATOM 1238 C CA . LYS A 1 155 ? -3.760 -6.786 7.794 1.00 73.38 155 LYS A CA 1
ATOM 1239 C C . LYS A 1 155 ? -3.171 -5.847 6.733 1.00 73.38 155 LYS A C 1
ATOM 1241 O O . LYS A 1 155 ? -2.871 -6.277 5.626 1.00 73.38 155 LYS A O 1
ATOM 1246 N N . THR A 1 156 ? -3.048 -4.551 7.030 1.00 67.00 156 THR A N 1
ATOM 1247 C CA . THR A 1 156 ? -2.462 -3.576 6.090 1.00 67.00 156 THR A CA 1
ATOM 1248 C C . THR A 1 156 ? -0.942 -3.664 6.103 1.00 67.00 156 THR A C 1
ATOM 1250 O O . THR A 1 156 ? -0.342 -3.764 5.039 1.00 67.00 156 THR A O 1
ATOM 1253 N N . CYS A 1 157 ? -0.334 -3.711 7.295 1.00 66.88 157 CYS A N 1
ATOM 1254 C CA . CYS A 1 157 ? 1.104 -3.927 7.439 1.00 66.88 157 CYS A CA 1
ATOM 1255 C C . CYS A 1 157 ? 1.528 -5.251 6.801 1.00 66.88 157 CYS A C 1
ATOM 1257 O O . CYS A 1 157 ? 2.578 -5.306 6.178 1.00 66.88 157 CYS A O 1
ATOM 1259 N N . GLU A 1 158 ? 0.694 -6.288 6.889 1.00 72.81 158 GLU A N 1
ATOM 1260 C CA . GLU A 1 158 ? 0.920 -7.569 6.217 1.00 72.81 158 GLU A CA 1
ATOM 1261 C C . GLU A 1 158 ? 0.904 -7.461 4.679 1.00 72.81 158 GLU A C 1
ATOM 1263 O O . GLU A 1 158 ? 1.707 -8.107 4.006 1.00 72.81 158 GLU A O 1
ATOM 1268 N N . LYS A 1 159 ? 0.030 -6.617 4.110 1.00 70.94 159 LYS A N 1
ATOM 1269 C CA . LYS A 1 159 ? -0.026 -6.357 2.659 1.00 70.94 159 LYS A CA 1
ATOM 1270 C C . LYS A 1 159 ? 1.174 -5.557 2.156 1.00 70.94 159 LYS A C 1
ATOM 1272 O O . LYS A 1 159 ? 1.658 -5.827 1.064 1.00 70.94 159 LYS A O 1
ATOM 1277 N N . THR A 1 160 ? 1.633 -4.575 2.930 1.00 68.25 160 THR A N 1
ATOM 1278 C CA . THR A 1 160 ? 2.753 -3.693 2.562 1.00 68.25 160 THR A CA 1
ATOM 1279 C C . THR A 1 160 ? 4.114 -4.217 3.024 1.00 68.25 160 THR A C 1
ATOM 1281 O O . THR A 1 160 ? 5.140 -3.617 2.707 1.00 68.25 160 THR A O 1
ATOM 1284 N N . ALA A 1 161 ? 4.151 -5.297 3.809 1.00 66.00 161 ALA A N 1
ATOM 1285 C CA . ALA A 1 161 ? 5.391 -5.898 4.277 1.00 66.00 161 ALA A CA 1
ATOM 1286 C C . ALA A 1 161 ? 6.223 -6.384 3.085 1.00 66.00 161 ALA A C 1
ATOM 1288 O O . ALA A 1 161 ? 5.717 -7.061 2.190 1.00 66.00 161 ALA A O 1
ATOM 1289 N N . ARG A 1 162 ? 7.525 -6.073 3.091 1.00 64.56 162 ARG A N 1
ATOM 1290 C CA . ARG A 1 162 ? 8.465 -6.609 2.101 1.00 64.56 162 ARG A CA 1
ATOM 1291 C C . ARG A 1 162 ? 8.529 -8.128 2.257 1.00 64.56 162 ARG A C 1
ATOM 1293 O O . ARG A 1 162 ? 9.082 -8.624 3.233 1.00 64.56 162 ARG A O 1
ATOM 1300 N N . LYS A 1 163 ? 7.987 -8.854 1.280 1.00 67.25 163 LYS A N 1
ATOM 1301 C CA . LYS A 1 163 ? 8.035 -10.322 1.184 1.00 67.25 163 LYS A CA 1
ATOM 1302 C C . LYS A 1 163 ? 9.195 -10.798 0.311 1.00 67.25 163 LYS A C 1
ATOM 1304 O O . LYS A 1 163 ? 9.051 -11.772 -0.414 1.00 67.25 163 LYS A O 1
ATOM 1309 N N . ASN A 1 164 ? 10.325 -10.096 0.328 1.00 70.06 164 ASN A N 1
ATOM 1310 C CA . ASN A 1 164 ? 11.469 -10.500 -0.480 1.00 70.06 164 ASN A CA 1
ATOM 1311 C C . ASN A 1 164 ? 12.046 -11.785 0.127 1.00 70.06 164 ASN A C 1
ATOM 1313 O O . ASN A 1 164 ? 12.859 -11.717 1.052 1.00 70.06 164 ASN A O 1
ATOM 1317 N N . HIS A 1 165 ? 11.654 -12.956 -0.378 1.00 67.19 165 HIS A N 1
ATOM 1318 C CA . HIS A 1 165 ? 12.550 -14.099 -0.302 1.00 67.19 165 HIS A CA 1
ATOM 1319 C C . HIS A 1 165 ? 13.760 -13.706 -1.146 1.00 67.19 165 HIS A C 1
ATOM 1321 O O . HIS A 1 165 ? 13.630 -13.371 -2.320 1.00 67.19 165 HIS A O 1
ATOM 1327 N N . LYS A 1 166 ? 14.945 -13.633 -0.539 1.00 67.69 166 LYS A N 1
ATOM 1328 C CA . LYS A 1 166 ? 16.163 -13.512 -1.340 1.00 67.69 166 LYS A CA 1
ATOM 1329 C C . LYS A 1 166 ? 16.269 -14.807 -2.135 1.00 67.69 166 LYS A C 1
ATOM 1331 O O . LYS A 1 166 ? 16.585 -15.847 -1.558 1.00 67.69 166 LYS A O 1
ATOM 1336 N N . GLU A 1 167 ? 15.949 -14.757 -3.421 1.00 74.88 167 GLU A N 1
ATOM 1337 C CA . GLU A 1 167 ? 16.271 -15.854 -4.324 1.00 74.88 167 GLU A CA 1
ATOM 1338 C C . GLU A 1 167 ? 17.773 -16.106 -4.248 1.00 74.88 167 GLU A C 1
ATOM 1340 O O . GLU A 1 167 ? 18.580 -15.175 -4.147 1.00 74.88 167 GLU A O 1
ATOM 1345 N N . LYS A 1 168 ? 18.153 -17.382 -4.199 1.00 77.81 168 LYS A N 1
ATOM 1346 C CA . LYS A 1 168 ? 19.565 -17.745 -4.194 1.00 77.81 168 LYS A CA 1
ATOM 1347 C C . LYS A 1 168 ? 20.134 -17.358 -5.556 1.00 77.81 168 LYS A C 1
ATOM 1349 O O . LYS A 1 168 ? 19.584 -17.764 -6.574 1.00 77.81 168 LYS A O 1
ATOM 1354 N N . LEU A 1 169 ? 21.224 -16.590 -5.561 1.00 80.56 169 LEU A N 1
ATOM 1355 C CA . LEU A 1 169 ? 21.983 -16.313 -6.780 1.00 80.56 169 LEU A CA 1
ATOM 1356 C C . LEU A 1 169 ? 22.369 -17.653 -7.412 1.00 80.56 169 LEU A C 1
ATOM 1358 O O . LEU A 1 169 ? 23.030 -18.467 -6.766 1.00 80.56 169 LEU A O 1
ATOM 1362 N N . LEU A 1 170 ? 21.923 -17.891 -8.642 1.00 81.69 170 LEU A N 1
ATOM 1363 C CA . LEU A 1 170 ? 22.303 -19.076 -9.398 1.00 81.69 170 LEU A CA 1
ATOM 1364 C C . LEU A 1 170 ? 23.619 -18.771 -10.124 1.00 81.69 170 LEU A C 1
ATOM 1366 O O . LEU A 1 170 ? 23.623 -17.915 -11.012 1.00 81.69 170 LEU A O 1
ATOM 1370 N N . PRO A 1 171 ? 24.742 -19.413 -9.756 1.00 80.62 171 PRO A N 1
ATOM 1371 C CA . PRO A 1 171 ? 25.985 -19.239 -10.489 1.00 80.62 171 PRO A CA 1
ATOM 1372 C C . PRO A 1 171 ? 25.842 -19.850 -11.887 1.00 80.62 171 PRO A C 1
ATOM 1374 O O . PRO A 1 171 ? 25.354 -20.969 -12.047 1.00 80.62 171 PRO A O 1
ATOM 1377 N N . HIS A 1 172 ? 26.268 -19.109 -12.906 1.00 79.81 172 HIS A N 1
ATOM 1378 C CA . HIS A 1 172 ? 26.370 -19.622 -14.269 1.00 79.81 172 HIS A CA 1
ATOM 1379 C C . HIS A 1 172 ? 27.711 -20.345 -14.473 1.00 79.81 172 HIS A C 1
ATOM 1381 O O . HIS A 1 172 ? 28.690 -19.994 -13.810 1.00 79.81 172 HIS A O 1
ATOM 1387 N N . PRO A 1 173 ? 27.782 -21.339 -15.379 1.00 86.06 173 PRO A N 1
ATOM 1388 C CA . PRO A 1 173 ? 29.048 -21.973 -15.727 1.00 86.06 173 PRO A CA 1
ATOM 1389 C C . PRO A 1 173 ? 30.013 -20.948 -16.334 1.00 86.06 173 PRO A C 1
ATOM 1391 O O . PRO A 1 173 ? 29.603 -20.065 -17.092 1.00 86.06 173 PRO A O 1
ATOM 1394 N N . ILE A 1 174 ? 31.292 -21.081 -15.988 1.00 84.19 174 ILE A N 1
ATOM 1395 C CA . ILE A 1 174 ? 32.367 -20.255 -16.540 1.00 84.19 174 ILE A CA 1
ATOM 1396 C C . ILE A 1 174 ? 32.583 -20.692 -18.002 1.00 84.19 174 ILE A C 1
ATOM 1398 O O . ILE A 1 174 ? 32.731 -21.899 -18.237 1.00 84.19 174 ILE A O 1
ATOM 1402 N N . PRO A 1 175 ? 32.581 -19.760 -18.974 1.00 90.06 175 PRO A N 1
ATOM 1403 C CA . PRO A 1 175 ? 32.857 -20.085 -20.375 1.00 90.06 175 PRO A CA 1
ATOM 1404 C C . PRO A 1 175 ? 34.263 -20.683 -20.537 1.00 90.06 175 PRO A C 1
ATOM 1406 O O . PRO A 1 175 ? 35.154 -20.424 -19.730 1.00 90.06 175 PRO A O 1
ATOM 1409 N N . GLN A 1 176 ? 34.469 -21.494 -21.573 1.00 92.12 176 GLN A N 1
ATOM 1410 C CA . GLN A 1 176 ? 35.727 -22.196 -21.855 1.00 92.12 176 GLN A CA 1
ATOM 1411 C C . GLN A 1 176 ? 36.535 -21.552 -22.989 1.00 92.12 176 GLN A C 1
ATOM 1413 O O . GLN A 1 176 ? 37.721 -21.853 -23.138 1.00 92.12 176 GLN A O 1
ATOM 1418 N N . ARG A 1 177 ? 35.922 -20.674 -23.793 1.00 91.38 177 ARG A N 1
ATOM 1419 C CA . ARG A 1 177 ? 36.590 -19.967 -24.899 1.00 91.38 177 ARG A CA 1
ATOM 1420 C C . ARG A 1 177 ? 36.114 -18.513 -25.048 1.00 91.38 177 ARG A C 1
ATOM 1422 O O . ARG A 1 177 ? 34.979 -18.213 -24.669 1.00 91.38 177 ARG A O 1
ATOM 1429 N N . PRO A 1 178 ? 36.938 -17.622 -25.640 1.00 90.31 178 PRO A N 1
ATOM 1430 C CA . PRO A 1 178 ? 36.520 -16.258 -25.960 1.00 90.31 178 PRO A CA 1
ATOM 1431 C C . PRO A 1 178 ? 35.261 -16.246 -26.831 1.00 90.31 178 PRO A C 1
ATOM 1433 O O . PRO A 1 178 ? 35.100 -17.121 -27.686 1.00 90.31 178 PRO A O 1
ATOM 1436 N N . TRP A 1 179 ? 34.397 -15.248 -26.633 1.00 88.00 179 TRP A N 1
ATOM 1437 C CA . TRP A 1 179 ? 33.152 -15.039 -27.388 1.00 88.00 179 TRP A CA 1
ATOM 1438 C C . TRP A 1 179 ? 32.065 -16.104 -27.171 1.00 88.00 179 TRP A C 1
ATOM 1440 O O . TRP A 1 179 ? 31.037 -16.084 -27.843 1.00 88.00 179 TRP A O 1
ATOM 1450 N N . GLU A 1 180 ? 32.244 -17.032 -26.226 1.00 90.19 180 GLU A N 1
ATOM 1451 C CA . GLU A 1 180 ? 31.225 -18.036 -25.889 1.00 90.19 180 GLU A CA 1
ATOM 1452 C C . GLU A 1 180 ? 30.035 -17.427 -25.140 1.00 90.19 180 GLU A C 1
ATOM 1454 O O . GLU A 1 180 ? 28.891 -17.843 -25.330 1.00 90.19 180 GLU A O 1
ATOM 1459 N N . ARG A 1 181 ? 30.300 -16.430 -24.289 1.00 89.81 181 ARG A N 1
ATOM 1460 C CA . ARG A 1 181 ? 29.272 -15.717 -23.536 1.00 89.81 181 ARG A CA 1
ATOM 1461 C C . ARG A 1 181 ? 29.596 -14.234 -23.488 1.00 89.81 181 ARG A C 1
ATOM 1463 O O . ARG A 1 181 ? 30.518 -13.813 -22.795 1.00 89.81 181 ARG A O 1
ATOM 1470 N N . LEU A 1 182 ? 28.770 -13.460 -24.177 1.00 91.38 182 LEU A N 1
ATOM 1471 C CA . LEU A 1 182 ? 28.807 -12.007 -24.153 1.00 91.38 182 LEU A CA 1
ATOM 1472 C C . LEU A 1 182 ? 27.723 -11.493 -23.217 1.00 91.38 182 LEU A C 1
ATOM 1474 O O . LEU A 1 182 ? 26.600 -12.003 -23.223 1.00 91.38 182 LEU A O 1
ATOM 1478 N N . GLY A 1 183 ? 28.045 -10.479 -22.427 1.00 90.88 183 GLY A N 1
ATOM 1479 C CA . GLY A 1 183 ? 27.017 -9.624 -21.863 1.00 90.88 183 GLY A CA 1
ATOM 1480 C C . GLY A 1 183 ? 27.051 -8.268 -22.541 1.00 90.88 183 GLY A C 1
ATOM 1481 O O . GLY A 1 183 ? 28.108 -7.707 -22.819 1.00 90.88 183 GLY A O 1
ATOM 1482 N N . VAL A 1 184 ? 25.862 -7.783 -22.857 1.00 91.50 184 VAL A N 1
ATOM 1483 C CA . VAL A 1 184 ? 25.658 -6.556 -23.611 1.00 91.50 184 VAL A CA 1
ATOM 1484 C C . VAL A 1 184 ? 24.757 -5.664 -22.780 1.00 91.50 184 VAL A C 1
ATOM 1486 O O . VAL A 1 184 ? 23.710 -6.116 -22.317 1.00 91.50 184 VAL A O 1
ATOM 1489 N N . ASP A 1 185 ? 25.167 -4.418 -22.580 1.00 91.88 185 ASP A N 1
ATOM 1490 C CA . ASP A 1 185 ? 24.387 -3.432 -21.838 1.00 91.88 185 ASP A CA 1
ATOM 1491 C C . ASP A 1 185 ? 24.508 -2.042 -22.472 1.00 91.88 185 ASP A C 1
ATOM 1493 O O . ASP A 1 185 ? 25.440 -1.761 -23.226 1.00 91.88 185 ASP A O 1
ATOM 1497 N N . ILE A 1 186 ? 23.555 -1.159 -22.182 1.00 91.81 186 ILE A N 1
ATOM 1498 C CA . ILE A 1 186 ? 23.551 0.219 -22.670 1.00 91.81 186 ILE A CA 1
ATOM 1499 C C . ILE A 1 186 ? 23.868 1.156 -21.512 1.00 91.81 186 ILE A C 1
ATOM 1501 O O . ILE A 1 186 ? 23.077 1.351 -20.591 1.00 91.81 186 ILE A O 1
ATOM 1505 N N . PHE A 1 187 ? 25.005 1.831 -21.617 1.00 90.62 187 PHE A N 1
ATOM 1506 C CA . PHE A 1 187 ? 25.459 2.821 -20.653 1.00 90.62 187 PHE A CA 1
ATOM 1507 C C . PHE A 1 187 ? 25.278 4.238 -21.209 1.00 90.62 187 PHE A C 1
ATOM 1509 O O . PHE A 1 187 ? 25.475 4.483 -22.395 1.00 90.62 187 PHE A O 1
ATOM 1516 N N . THR A 1 188 ? 24.878 5.205 -20.377 1.00 92.50 188 THR A N 1
ATOM 1517 C CA . THR A 1 188 ? 24.735 6.614 -20.795 1.00 92.50 188 THR A CA 1
ATOM 1518 C C . THR A 1 188 ? 25.691 7.492 -19.990 1.00 92.50 188 THR A C 1
ATOM 1520 O O . THR A 1 188 ? 25.598 7.533 -18.766 1.00 92.50 188 THR A O 1
ATOM 1523 N N . TYR A 1 189 ? 26.575 8.229 -20.669 1.00 90.75 189 TYR A N 1
ATOM 1524 C CA . TYR A 1 189 ? 27.510 9.172 -20.048 1.00 90.75 189 TYR A CA 1
ATOM 1525 C C . TYR A 1 189 ? 27.638 10.448 -20.873 1.00 90.75 189 TYR A C 1
ATOM 1527 O O . TYR A 1 189 ? 27.765 10.391 -22.094 1.00 90.75 189 TYR A O 1
ATOM 1535 N N . ALA A 1 190 ? 27.597 11.603 -20.202 1.00 89.25 190 ALA A N 1
ATOM 1536 C CA . ALA A 1 190 ? 27.663 12.921 -20.841 1.00 89.25 190 ALA A CA 1
ATOM 1537 C C . ALA A 1 190 ? 26.655 13.089 -22.000 1.00 89.25 190 ALA A C 1
ATOM 1539 O O . ALA A 1 190 ? 26.973 13.648 -23.045 1.00 89.25 190 ALA A O 1
ATOM 1540 N N . ASN A 1 191 ? 25.432 12.575 -21.811 1.00 88.12 191 ASN A N 1
ATOM 1541 C CA . ASN A 1 191 ? 24.353 12.573 -22.807 1.00 88.12 191 ASN A CA 1
ATOM 1542 C C . ASN A 1 191 ? 24.652 11.777 -24.097 1.00 88.12 191 ASN A C 1
ATOM 1544 O O . ASN A 1 191 ? 23.937 11.899 -25.087 1.00 88.12 191 ASN A O 1
ATOM 154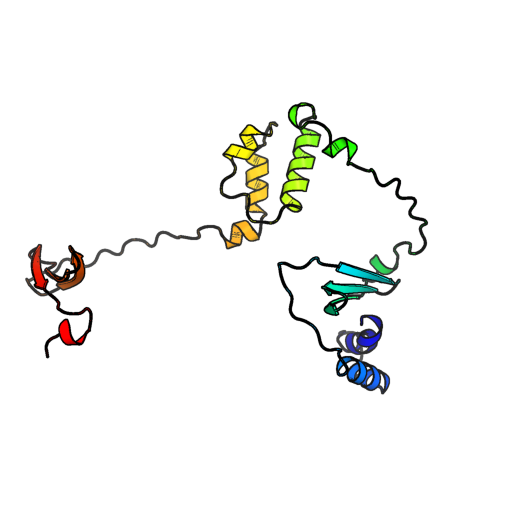8 N N . ILE A 1 192 ? 25.691 10.940 -24.082 1.00 88.38 192 ILE A N 1
ATOM 1549 C CA . ILE A 1 192 ? 26.031 10.005 -25.152 1.00 88.38 192 ILE A CA 1
ATOM 1550 C C . ILE A 1 192 ? 25.710 8.594 -24.658 1.00 88.38 192 ILE A C 1
ATOM 1552 O O . ILE A 1 192 ? 26.049 8.223 -23.532 1.00 88.38 192 ILE A O 1
ATOM 1556 N N . SER A 1 193 ? 25.027 7.815 -25.494 1.00 91.62 193 SER A N 1
ATOM 1557 C CA . SER A 1 193 ? 24.750 6.405 -25.214 1.00 91.62 193 SER A CA 1
ATOM 1558 C C . SER A 1 193 ? 25.864 5.535 -25.794 1.00 91.62 193 SER A C 1
ATOM 1560 O O . SER A 1 193 ? 26.326 5.774 -26.909 1.00 91.62 193 SER A O 1
ATOM 1562 N N . TYR A 1 194 ? 26.282 4.523 -25.046 1.00 91.38 194 TYR A N 1
ATOM 1563 C CA . TYR A 1 194 ? 27.292 3.547 -25.428 1.00 91.38 194 TYR A CA 1
ATOM 1564 C C . TYR A 1 194 ? 26.704 2.149 -25.283 1.00 91.38 194 TYR A C 1
ATOM 1566 O O . TYR A 1 194 ? 26.078 1.844 -24.269 1.00 91.38 194 TYR A O 1
ATOM 1574 N N . LEU A 1 195 ? 26.920 1.308 -26.285 1.00 91.56 195 LEU A N 1
ATOM 1575 C CA . LEU A 1 195 ? 26.753 -0.129 -26.171 1.00 91.56 195 LEU A CA 1
ATOM 1576 C C . LEU A 1 195 ? 28.040 -0.691 -25.570 1.00 91.56 195 LEU A C 1
ATOM 1578 O O . LEU A 1 195 ? 29.119 -0.518 -26.138 1.00 91.56 195 LEU A O 1
ATOM 1582 N N . VAL A 1 196 ? 27.921 -1.314 -24.407 1.00 91.44 196 VAL A N 1
ATOM 1583 C CA . VAL A 1 196 ? 29.007 -1.995 -23.711 1.00 91.44 196 VAL A CA 1
ATOM 1584 C C . VAL A 1 196 ? 28.873 -3.473 -24.015 1.00 91.44 196 VAL A C 1
ATOM 1586 O O . VAL A 1 196 ? 27.877 -4.088 -23.641 1.00 91.44 196 VAL A O 1
ATOM 1589 N N . VAL A 1 197 ? 29.866 -4.041 -24.685 1.00 92.50 197 VAL A N 1
ATOM 1590 C CA . VAL A 1 197 ? 29.965 -5.481 -24.916 1.00 92.50 197 VAL A CA 1
ATOM 1591 C C . VAL A 1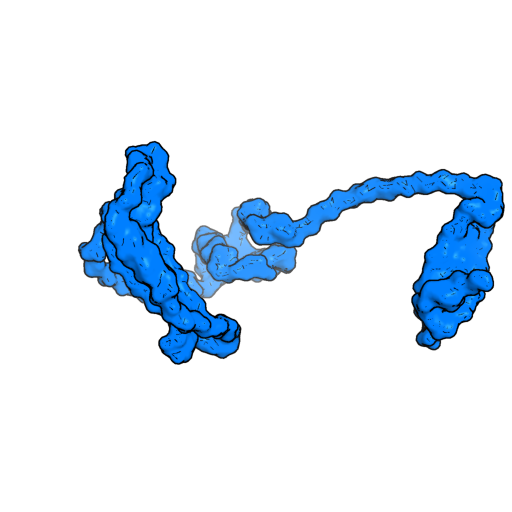 197 ? 31.106 -5.998 -24.059 1.00 92.50 197 VAL A C 1
ATOM 1593 O O . VAL A 1 197 ? 32.234 -5.530 -24.185 1.00 92.50 197 VAL A O 1
ATOM 1596 N N . TYR A 1 198 ? 30.817 -6.942 -23.168 1.00 93.69 198 TYR A N 1
ATOM 1597 C CA . TYR A 1 198 ? 31.832 -7.607 -22.362 1.00 93.69 198 TYR A CA 1
ATOM 1598 C C . TYR A 1 198 ? 31.877 -9.103 -22.680 1.00 93.69 198 TYR A C 1
ATOM 1600 O O . TYR A 1 198 ? 30.841 -9.769 -22.746 1.00 93.69 198 TYR A O 1
ATOM 1608 N N . ASP A 1 199 ? 33.083 -9.641 -22.845 1.00 92.81 199 ASP A N 1
ATOM 1609 C CA . ASP A 1 199 ? 33.322 -11.076 -22.976 1.00 92.81 199 ASP A CA 1
ATOM 1610 C C . ASP A 1 199 ? 33.565 -11.704 -21.603 1.00 92.81 199 ASP A C 1
ATOM 1612 O O . ASP A 1 199 ? 34.511 -11.352 -20.898 1.00 92.81 199 ASP A O 1
ATOM 1616 N N . ALA A 1 200 ? 32.719 -12.660 -21.220 1.00 88.31 200 ALA A N 1
ATOM 1617 C CA . ALA A 1 200 ? 32.772 -13.285 -19.901 1.00 88.31 200 ALA A CA 1
ATOM 1618 C C . ALA A 1 200 ? 33.954 -14.257 -19.723 1.00 88.31 200 ALA A C 1
ATOM 1620 O O . ALA A 1 200 ? 34.198 -14.701 -18.602 1.00 88.31 200 ALA A O 1
ATOM 1621 N N . TYR A 1 201 ? 34.657 -14.622 -20.803 1.00 91.31 201 TYR A N 1
ATOM 1622 C CA . TYR A 1 201 ? 35.853 -15.467 -20.741 1.00 91.31 201 TYR A CA 1
ATOM 1623 C C . TYR A 1 201 ? 37.126 -14.644 -20.524 1.00 91.31 201 TYR A C 1
ATOM 1625 O O . TYR A 1 201 ? 37.872 -14.884 -19.578 1.00 91.31 201 TYR A O 1
ATOM 1633 N N . SER A 1 202 ? 37.378 -13.665 -21.395 1.00 91.00 202 SER A N 1
ATOM 1634 C CA . SER A 1 202 ? 38.613 -12.870 -21.388 1.00 91.00 202 SER A CA 1
ATOM 1635 C C . SER A 1 202 ? 38.535 -11.591 -20.550 1.00 91.00 202 SER A C 1
ATOM 1637 O O . SER A 1 202 ? 39.557 -10.935 -20.358 1.00 91.00 202 SER A O 1
ATOM 1639 N N . ASN A 1 203 ? 37.344 -11.217 -20.064 1.00 87.19 203 ASN A N 1
ATOM 1640 C CA . ASN A 1 203 ? 37.044 -9.888 -19.517 1.00 87.19 203 ASN A CA 1
ATOM 1641 C C . ASN A 1 203 ? 37.349 -8.742 -20.501 1.00 87.19 203 ASN A C 1
ATOM 1643 O O . ASN A 1 203 ? 37.561 -7.602 -20.082 1.00 87.19 203 ASN A O 1
ATOM 1647 N N . TRP A 1 204 ? 37.376 -9.029 -21.806 1.00 91.81 204 TRP A N 1
ATOM 1648 C CA . TRP A 1 204 ? 37.499 -8.004 -22.833 1.00 91.81 204 TRP A CA 1
ATOM 1649 C C . TRP A 1 204 ? 36.254 -7.120 -22.846 1.00 91.81 204 TRP A C 1
ATOM 1651 O O . TRP A 1 204 ? 35.134 -7.623 -22.755 1.00 91.81 204 TRP A O 1
ATOM 1661 N N . LEU A 1 205 ? 36.454 -5.808 -22.961 1.00 92.25 205 LEU A N 1
ATOM 1662 C CA . LEU A 1 205 ? 35.386 -4.819 -22.948 1.00 92.25 205 LEU A CA 1
ATOM 1663 C C . LEU A 1 205 ? 35.486 -3.932 -24.185 1.00 92.25 205 LEU A C 1
ATOM 1665 O O . LEU A 1 205 ? 36.508 -3.293 -24.427 1.00 92.25 205 LEU A O 1
ATOM 1669 N N . GLU A 1 206 ? 34.398 -3.877 -24.940 1.00 91.25 206 GLU A N 1
ATOM 1670 C CA . GLU A 1 206 ? 34.265 -3.092 -26.157 1.00 91.25 206 GLU A CA 1
ATOM 1671 C C . GLU A 1 206 ? 33.140 -2.066 -25.994 1.00 91.25 206 GLU A C 1
ATOM 1673 O O . GLU A 1 206 ? 32.054 -2.370 -25.496 1.00 91.25 206 GLU A O 1
ATOM 1678 N N . LEU A 1 207 ? 33.425 -0.819 -26.376 1.00 91.06 207 LEU A N 1
ATOM 1679 C CA . LEU A 1 207 ? 32.504 0.307 -26.253 1.00 91.06 207 LEU A CA 1
ATOM 1680 C C . LEU A 1 207 ? 32.177 0.849 -27.635 1.00 91.06 207 LEU A C 1
ATOM 1682 O O . LEU A 1 207 ? 33.049 1.374 -28.327 1.00 91.06 207 LEU A O 1
ATOM 1686 N N . LEU A 1 208 ? 30.902 0.797 -28.003 1.00 89.94 208 LEU A N 1
ATOM 1687 C CA . LEU A 1 208 ? 30.414 1.338 -29.265 1.00 89.94 208 LEU A CA 1
ATOM 1688 C C . LEU A 1 208 ? 29.506 2.528 -28.982 1.00 89.94 208 LEU A C 1
ATOM 1690 O O . LEU A 1 208 ? 28.504 2.421 -28.278 1.00 89.94 208 LEU A O 1
ATOM 1694 N N . ARG A 1 209 ? 29.852 3.694 -29.524 1.00 89.88 209 ARG A N 1
ATOM 1695 C CA . ARG A 1 209 ? 29.011 4.886 -29.403 1.00 89.88 209 ARG A CA 1
ATOM 1696 C C . ARG A 1 209 ? 27.728 4.695 -30.215 1.00 89.88 209 ARG A C 1
ATOM 1698 O O . ARG A 1 209 ? 27.786 4.517 -31.428 1.00 89.88 209 ARG A O 1
ATOM 1705 N N . LEU A 1 210 ? 26.579 4.829 -29.561 1.00 87.44 210 LEU A N 1
ATOM 1706 C CA . LEU A 1 210 ? 25.266 4.791 -30.197 1.00 87.44 210 LEU A CA 1
ATOM 1707 C C . LEU A 1 210 ? 24.767 6.208 -30.492 1.00 87.44 210 LEU A C 1
ATOM 1709 O O . LEU A 1 210 ? 24.948 7.130 -29.692 1.00 87.44 210 LEU A O 1
ATOM 1713 N N . LYS A 1 211 ? 24.114 6.371 -31.648 1.00 84.31 211 LYS A N 1
ATOM 1714 C CA . LYS A 1 211 ? 23.361 7.592 -31.974 1.00 84.31 211 LYS A CA 1
ATOM 1715 C C . LYS A 1 211 ? 22.040 7.630 -31.205 1.00 84.31 211 LYS A C 1
ATOM 1717 O O . LYS A 1 211 ? 21.743 8.635 -30.576 1.00 84.31 211 LYS A O 1
ATOM 1722 N N . ASP A 1 212 ? 21.341 6.495 -31.177 1.00 81.88 212 ASP A N 1
ATOM 1723 C CA . ASP A 1 212 ? 20.029 6.315 -30.553 1.00 81.88 212 ASP A CA 1
ATOM 1724 C C . ASP A 1 212 ? 19.941 4.952 -29.853 1.00 81.88 212 ASP A C 1
ATOM 1726 O O . ASP A 1 212 ? 20.682 4.027 -30.183 1.00 81.88 212 ASP A O 1
ATOM 1730 N N . LYS A 1 213 ? 18.999 4.802 -28.912 1.00 82.31 213 LYS A N 1
ATOM 1731 C CA . LYS A 1 213 ? 18.738 3.545 -28.175 1.00 82.31 213 LYS A CA 1
ATOM 1732 C C . LYS A 1 213 ? 17.819 2.568 -28.936 1.00 82.31 213 LYS A C 1
ATOM 1734 O O . LYS A 1 213 ? 17.218 1.692 -28.321 1.00 82.31 213 LYS A O 1
ATOM 1739 N N . SER A 1 214 ? 17.660 2.753 -30.249 1.00 80.94 214 SER A N 1
ATOM 1740 C CA . SER A 1 214 ? 16.856 1.867 -31.099 1.00 80.94 214 SER A CA 1
ATOM 1741 C C . SER A 1 214 ? 17.551 0.517 -31.295 1.00 80.94 214 SER A C 1
ATOM 1743 O O . SER A 1 214 ? 18.779 0.454 -31.377 1.00 80.94 214 SER A O 1
ATOM 1745 N N . ALA A 1 215 ? 16.762 -0.553 -31.420 1.00 76.81 215 ALA A N 1
ATOM 1746 C CA . ALA A 1 215 ? 17.262 -1.896 -31.712 1.00 76.81 215 ALA A CA 1
ATOM 1747 C C . ALA A 1 215 ? 18.013 -1.959 -33.056 1.00 76.81 215 ALA A C 1
ATOM 1749 O O . ALA A 1 215 ? 19.019 -2.652 -33.156 1.00 76.81 215 ALA A O 1
ATOM 1750 N N . GLU A 1 216 ? 17.578 -1.178 -34.049 1.00 77.56 216 GLU A N 1
ATOM 1751 C CA . GLU A 1 216 ? 18.203 -1.091 -35.381 1.00 77.56 216 GLU A CA 1
ATOM 1752 C C . GLU A 1 216 ? 19.619 -0.501 -35.325 1.00 77.56 216 GLU A C 1
ATOM 1754 O O . GLU A 1 216 ? 20.505 -0.896 -36.075 1.00 77.56 216 GLU A O 1
ATOM 1759 N N . THR A 1 217 ? 19.852 0.431 -34.399 1.00 74.81 217 THR A N 1
ATOM 1760 C CA . THR A 1 217 ? 21.165 1.056 -34.195 1.00 74.81 217 THR A CA 1
ATOM 1761 C C . THR A 1 217 ? 22.090 0.163 -33.364 1.00 74.81 217 THR A C 1
ATOM 1763 O O . THR A 1 217 ? 23.308 0.248 -33.501 1.00 74.81 217 THR A O 1
ATOM 1766 N N . ALA A 1 218 ? 21.525 -0.678 -32.490 1.00 71.44 218 ALA A N 1
ATOM 1767 C CA . ALA A 1 218 ? 22.276 -1.601 -31.639 1.00 71.44 218 ALA A CA 1
ATOM 1768 C C . ALA A 1 218 ? 22.670 -2.905 -32.358 1.00 71.44 218 ALA A C 1
ATOM 1770 O O . ALA A 1 218 ? 23.673 -3.512 -31.992 1.00 71.44 218 ALA A O 1
ATOM 1771 N N . ILE A 1 219 ? 21.901 -3.325 -33.369 1.00 71.00 219 ILE A N 1
ATOM 1772 C CA . ILE A 1 219 ? 22.150 -4.524 -34.177 1.00 71.00 219 ILE A CA 1
ATOM 1773 C C . ILE A 1 219 ? 22.180 -4.108 -35.657 1.00 71.00 219 ILE A C 1
ATOM 1775 O O . ILE A 1 219 ? 21.140 -4.146 -36.319 1.00 71.00 219 ILE A O 1
ATOM 1779 N N . PRO A 1 220 ? 23.338 -3.688 -36.194 1.00 60.56 220 PRO A N 1
ATOM 1780 C CA . PRO A 1 220 ? 23.474 -3.518 -37.633 1.00 60.56 220 PRO A CA 1
ATOM 1781 C C . PRO A 1 220 ? 23.377 -4.904 -38.289 1.00 60.56 220 PRO A C 1
ATOM 1783 O O . PRO A 1 220 ? 24.178 -5.788 -37.983 1.00 60.56 220 PRO A O 1
ATOM 1786 N N . ILE A 1 221 ? 22.346 -5.102 -39.114 1.00 50.50 221 ILE A N 1
ATOM 1787 C CA . ILE A 1 221 ? 22.136 -6.319 -39.918 1.00 50.50 221 ILE A CA 1
ATOM 1788 C C . ILE A 1 221 ? 23.199 -6.394 -41.016 1.00 50.50 221 ILE A C 1
ATOM 1790 O O . ILE A 1 221 ? 23.479 -5.332 -41.621 1.00 50.50 221 ILE A O 1
#

Radius of gyration: 32.41 Å; chains: 1; bounding box: 84×43×74 Å

pLDDT: mean 76.28, std 12.54, range [42.25, 93.69]

InterPro domains:
  IPR036397 Ribonuclease H superfamily [G3DSA:3.30.420.10] (169-220)
  IPR041577 Reverse transcriptase/retrotransposon-derived protein, RNase H-like domain [PF17919] (30-84)
  IPR041588 Integrase zinc-binding domain [PF17921] (132-160)
  IPR043502 DNA/RNA polymerase superfamily [SSF56672] (2-115)